Protein AF-A0A8J5NMY2-F1 (afdb_monomer_lite)

Organism: NCBI:txid485398

Sequence (258 aa):
MSSQKEQLSPEERQKRLQEEHYAKQVAARDVRLAKLRQQARQAAQRSYGIPSTTGLLAYPPLPSQANPQQQGEMSPQLYLHEGLDDAFKNGKVDVSRFLLQSGAPMTRATPAAVLRAPADKQVALFQVLIEHGWTVNTPESLLPEIFRSNNEPLFDWFLEQGADPNVAGPQNDLGQTLRLAASQGTVQVVQKLLNAGAKMASSGLYWAAGAYPEGSVPNIRRVEPSADFDKSRIPVMELLLENGGDVNHRLETRHMEC

pLDDT: mean 73.42, std 18.76, range [29.02, 96.38]

Foldseek 3Di:
DDPPPPPDDPVVVVVVVVVVVVVVVVVVVVVVVVVVVVVVVVVVVVPVPPPPCPDPDDFDDDDPDDDPPDPDDDDPLVVLQVQLLVCLLALVLVSNLVSLVVVNGDDPCNLVSNLNHDLVSSLSNVVSVVVSPDACQPPFHCLLVCVVSVSVVVNLVSLVSLRQCQTHHPVRDGNNNLLCCLQPNALVSNVSNVVSVRDQPLCSLCNLVLVDDPPLDPPDDRDDDDPVSCVGRVSSNVSSVVSPRDPPDDDDRPPPDD

Radius of gyration: 27.09 Å; chains: 1; bounding box: 52×49×101 Å

Structure (mmCIF, N/CA/C/O backbone):
data_AF-A0A8J5NMY2-F1
#
_entry.id   AF-A0A8J5NMY2-F1
#
loop_
_atom_site.group_PDB
_atom_site.id
_atom_site.type_symbol
_atom_site.label_atom_id
_atom_site.label_alt_id
_atom_site.label_comp_id
_atom_site.label_asym_id
_atom_site.label_entity_id
_atom_site.label_seq_id
_atom_site.pdbx_PDB_ins_code
_atom_site.Cartn_x
_atom_site.Cartn_y
_atom_site.Cartn_z
_atom_site.occupancy
_atom_site.B_iso_or_equiv
_atom_site.auth_seq_id
_atom_site.auth_comp_id
_atom_site.auth_asym_id
_atom_site.auth_atom_id
_atom_site.pdbx_PDB_model_num
ATOM 1 N N . MET A 1 1 ? -2.097 39.883 -73.784 1.00 38.78 1 MET A N 1
ATOM 2 C CA . MET A 1 1 ? -1.303 38.653 -74.011 1.00 38.78 1 MET A CA 1
ATOM 3 C C . MET A 1 1 ? -0.237 38.620 -72.928 1.00 38.78 1 MET A C 1
ATOM 5 O O . MET A 1 1 ? 0.344 39.659 -72.693 1.00 38.78 1 MET A O 1
ATOM 9 N N . SER A 1 2 ? 0.040 37.567 -72.180 1.00 42.47 2 SER A N 1
ATOM 10 C CA . SER A 1 2 ? -0.390 36.181 -72.236 1.00 42.47 2 SER A CA 1
ATOM 11 C C . SER A 1 2 ? -0.331 35.661 -70.800 1.00 42.47 2 SER A C 1
ATOM 13 O O . SER A 1 2 ? 0.641 35.906 -70.091 1.00 42.47 2 SER A O 1
ATOM 15 N N . SER A 1 3 ? -1.400 35.006 -70.361 1.00 47.25 3 SER A N 1
ATOM 16 C CA . SER A 1 3 ? -1.483 34.348 -69.063 1.00 47.25 3 SER A CA 1
ATOM 17 C C . SER A 1 3 ? -0.587 33.107 -69.123 1.00 47.25 3 SER A C 1
ATOM 19 O O . SER A 1 3 ? -0.995 32.074 -69.649 1.00 47.25 3 SER A O 1
ATOM 21 N N . GLN A 1 4 ? 0.660 33.220 -68.659 1.00 45.03 4 GLN A N 1
ATOM 22 C CA . GLN A 1 4 ? 1.527 32.063 -68.438 1.00 45.03 4 GLN A CA 1
ATOM 23 C C . GLN A 1 4 ? 1.014 31.322 -67.201 1.00 45.03 4 GLN A C 1
ATOM 25 O O . GLN A 1 4 ? 1.474 31.526 -66.084 1.00 45.03 4 GLN A O 1
ATOM 30 N N . LYS A 1 5 ? -0.004 30.481 -67.398 1.00 50.56 5 LYS A N 1
ATOM 31 C CA . LYS A 1 5 ? -0.300 29.401 -66.461 1.00 50.56 5 LYS A CA 1
ATOM 32 C C . LYS A 1 5 ? 0.879 28.436 -66.538 1.00 50.56 5 LYS A C 1
ATOM 34 O O . LYS A 1 5 ? 0.949 27.658 -67.488 1.00 50.56 5 LYS A O 1
ATOM 39 N N . GLU A 1 6 ? 1.799 28.515 -65.581 1.00 56.91 6 GLU A N 1
ATOM 40 C CA . GLU A 1 6 ? 2.756 27.444 -65.296 1.00 56.91 6 GLU A CA 1
ATOM 41 C C . GLU A 1 6 ? 1.968 26.137 -65.163 1.00 56.91 6 GLU A C 1
ATOM 43 O O . GLU A 1 6 ? 1.240 25.903 -64.195 1.00 56.91 6 GLU A O 1
ATOM 48 N N . GLN A 1 7 ? 2.023 25.312 -66.207 1.00 63.97 7 GLN A N 1
ATOM 49 C CA . GLN A 1 7 ? 1.416 23.994 -66.188 1.00 63.97 7 GLN A CA 1
ATOM 50 C C . GLN A 1 7 ? 2.335 23.097 -65.363 1.00 63.97 7 GLN A C 1
ATOM 52 O O . GLN A 1 7 ? 3.272 22.522 -65.904 1.00 63.97 7 GLN A O 1
ATOM 57 N N . LEU A 1 8 ? 2.057 22.989 -64.059 1.00 65.06 8 LEU A N 1
ATOM 58 C CA . LEU A 1 8 ? 2.708 22.017 -63.174 1.00 65.06 8 LEU A CA 1
ATOM 59 C C . LEU A 1 8 ? 2.739 20.630 -63.833 1.00 65.06 8 LEU A C 1
ATOM 61 O O . LEU A 1 8 ? 1.744 20.221 -64.457 1.00 65.06 8 LEU A O 1
ATOM 65 N N . SER A 1 9 ? 3.849 19.909 -63.673 1.00 77.75 9 SER A N 1
ATOM 66 C CA . SER A 1 9 ? 4.006 18.531 -64.152 1.00 77.75 9 SER A CA 1
ATOM 67 C C . SER A 1 9 ? 2.895 17.634 -63.577 1.00 77.75 9 SER A C 1
ATOM 69 O O . SER A 1 9 ? 2.431 17.886 -62.458 1.00 77.75 9 SER A O 1
ATOM 71 N N . PRO A 1 10 ? 2.428 16.590 -64.295 1.00 75.12 10 PRO A N 1
ATOM 72 C CA . PRO A 1 10 ? 1.449 15.641 -63.763 1.00 75.12 10 PRO A CA 1
ATOM 73 C C . PRO A 1 10 ? 1.817 15.102 -62.370 1.00 75.12 10 PRO A C 1
ATOM 75 O O . PRO A 1 10 ? 0.944 14.966 -61.515 1.00 75.12 10 PRO A O 1
ATOM 78 N N . GLU A 1 11 ? 3.109 14.885 -62.110 1.00 74.81 11 GLU A N 1
ATOM 79 C CA . GLU A 1 11 ? 3.622 14.411 -60.818 1.00 74.81 11 GLU A CA 1
ATOM 80 C C . GLU A 1 11 ? 3.528 15.472 -59.713 1.00 74.81 11 GLU A C 1
ATOM 82 O O . GLU A 1 11 ? 3.134 15.170 -58.588 1.00 74.81 11 GLU A O 1
ATOM 87 N N . GLU A 1 12 ? 3.810 16.737 -60.028 1.00 77.25 12 GLU A N 1
ATOM 88 C CA . GLU A 1 12 ? 3.707 17.843 -59.068 1.00 77.25 12 GLU A CA 1
ATOM 89 C C . GLU A 1 12 ? 2.251 18.147 -58.711 1.00 77.25 12 GLU A C 1
ATOM 91 O O . GLU A 1 12 ? 1.942 18.460 -57.559 1.00 77.25 12 GLU A O 1
ATOM 96 N N . ARG A 1 13 ? 1.331 18.001 -59.676 1.00 75.94 13 ARG A N 1
ATOM 97 C CA . ARG A 1 13 ? -0.112 18.074 -59.406 1.00 75.94 13 ARG A CA 1
ATOM 98 C C . ARG A 1 13 ? -0.549 16.944 -58.485 1.00 75.94 13 ARG A C 1
ATOM 100 O O . ARG A 1 13 ? -1.284 17.200 -57.537 1.00 75.94 13 ARG A O 1
ATOM 107 N N . GLN A 1 14 ? -0.074 15.724 -58.727 1.00 75.81 14 GLN A N 1
ATOM 108 C CA . GLN A 1 14 ? -0.395 14.568 -57.893 1.00 75.81 14 GLN A CA 1
ATOM 109 C C . GLN A 1 14 ? 0.132 14.740 -56.464 1.00 75.81 14 GLN A C 1
ATOM 111 O O . GLN A 1 14 ? -0.598 14.491 -55.505 1.00 75.81 14 GLN A O 1
ATOM 116 N N . LYS A 1 15 ? 1.365 15.236 -56.315 1.00 79.50 15 LYS A N 1
ATOM 117 C CA . LYS A 1 15 ? 1.968 15.530 -55.013 1.00 79.50 15 LYS A CA 1
ATOM 118 C C . LYS A 1 15 ? 1.185 16.603 -54.256 1.00 79.50 15 LYS A C 1
ATOM 120 O O . LYS A 1 15 ? 0.849 16.397 -53.095 1.00 79.50 15 LYS A O 1
ATOM 125 N N . ARG A 1 16 ? 0.804 17.699 -54.921 1.00 79.44 16 ARG A N 1
ATOM 126 C CA . ARG A 1 16 ? -0.031 18.745 -54.305 1.00 79.44 16 ARG A CA 1
ATOM 127 C C . ARG A 1 16 ? -1.412 18.238 -53.901 1.00 79.44 16 ARG A C 1
ATOM 129 O O . ARG A 1 16 ? -1.883 18.577 -52.823 1.00 79.44 16 ARG A O 1
ATOM 136 N N . LEU A 1 17 ? -2.043 17.391 -54.714 1.00 78.12 17 LEU A N 1
ATOM 137 C CA . LEU A 1 17 ? -3.323 16.769 -54.363 1.00 78.12 17 LEU A CA 1
ATOM 138 C C . LEU A 1 17 ? -3.195 15.846 -53.143 1.00 78.12 17 LEU A C 1
ATOM 140 O O . LEU A 1 17 ? -4.082 15.834 -52.291 1.00 78.12 17 LEU A O 1
ATOM 144 N N . GLN A 1 18 ? -2.090 15.105 -53.027 1.00 74.94 18 GLN A N 1
ATOM 145 C CA . GLN A 1 18 ? -1.800 14.282 -51.851 1.00 74.94 18 GLN A CA 1
ATOM 146 C C . GLN A 1 18 ? -1.535 15.131 -50.604 1.00 74.94 18 GLN A C 1
ATOM 148 O O . GLN A 1 18 ? -2.078 14.824 -49.545 1.00 74.94 18 GLN A O 1
ATOM 153 N N . GLU A 1 19 ? -0.763 16.212 -50.725 1.00 83.94 19 GLU A N 1
ATOM 154 C CA . GLU A 1 19 ? -0.493 17.152 -49.632 1.00 83.94 19 GLU A CA 1
ATOM 155 C C . GLU A 1 19 ? -1.771 17.866 -49.170 1.00 83.94 19 GLU A C 1
ATOM 157 O O . GLU A 1 19 ? -2.031 17.941 -47.971 1.00 83.94 19 GLU A O 1
ATOM 162 N N . GLU A 1 20 ? -2.627 18.314 -50.092 1.00 87.06 20 GLU A N 1
ATOM 163 C CA . GLU A 1 20 ? -3.928 18.902 -49.758 1.00 87.06 20 GLU A CA 1
ATOM 164 C C . GLU A 1 20 ? -4.870 17.888 -49.101 1.00 87.06 20 GLU A C 1
ATOM 166 O O . GLU A 1 20 ? -5.584 18.219 -48.151 1.00 87.06 20 GLU A O 1
ATOM 171 N N . HIS A 1 21 ? -4.888 16.645 -49.584 1.00 81.44 21 HIS A N 1
ATOM 172 C CA . HIS A 1 21 ? -5.685 15.580 -48.985 1.00 81.44 21 HIS A CA 1
ATOM 173 C C . HIS A 1 21 ? -5.192 15.246 -47.571 1.00 81.44 21 HIS A C 1
ATOM 175 O O . HIS A 1 21 ? -5.999 15.141 -46.646 1.00 81.44 21 HIS A O 1
ATOM 181 N N . TYR A 1 22 ? -3.875 15.164 -47.378 1.00 67.62 22 TYR A N 1
ATOM 182 C CA . TYR A 1 22 ? -3.257 14.969 -46.071 1.00 67.62 22 TYR A CA 1
ATOM 183 C C . TYR A 1 22 ? -3.562 16.136 -45.122 1.00 67.62 22 TYR A C 1
ATOM 185 O O . TYR A 1 22 ? -4.015 15.913 -44.000 1.00 67.62 22 TYR A O 1
ATOM 193 N N . ALA A 1 23 ? -3.438 17.383 -45.586 1.00 80.31 23 ALA A N 1
ATOM 194 C CA . ALA A 1 23 ? -3.771 18.572 -44.804 1.00 80.31 23 ALA A CA 1
ATOM 195 C C . ALA A 1 23 ? -5.250 18.595 -44.379 1.00 80.31 23 ALA A C 1
ATOM 197 O O . ALA A 1 23 ? -5.560 18.908 -43.229 1.00 80.31 23 ALA A O 1
ATOM 198 N N . LYS A 1 24 ? -6.172 18.188 -45.264 1.00 83.25 24 LYS A N 1
ATOM 199 C CA . LYS A 1 24 ? -7.601 18.047 -44.934 1.00 83.25 24 LYS A CA 1
ATOM 200 C C . LYS A 1 24 ? -7.851 16.961 -43.885 1.00 83.25 24 LYS A C 1
ATOM 202 O O . LYS A 1 24 ? -8.689 17.157 -43.006 1.00 83.25 24 LYS A O 1
ATOM 207 N N . GLN A 1 25 ? -7.126 15.842 -43.937 1.00 67.50 25 GLN A N 1
ATOM 208 C CA . GLN A 1 25 ? -7.234 14.783 -42.927 1.00 67.50 25 GLN A CA 1
ATOM 209 C C . GLN A 1 25 ? -6.703 15.222 -41.560 1.00 67.50 25 GLN A C 1
ATOM 211 O O . GLN A 1 25 ? -7.346 14.952 -40.544 1.00 67.50 25 GLN A O 1
ATOM 216 N N . VAL A 1 26 ? -5.571 15.930 -41.527 1.00 80.56 26 VAL A N 1
ATOM 217 C CA . VAL A 1 26 ? -5.003 16.485 -40.290 1.00 80.56 26 VAL A CA 1
ATOM 218 C C . VAL A 1 26 ? -5.956 17.516 -39.687 1.00 80.56 26 VAL A C 1
ATOM 220 O O . VAL A 1 26 ? -6.329 17.383 -38.525 1.00 80.56 26 VAL A O 1
ATOM 223 N N . ALA A 1 27 ? -6.475 18.447 -40.492 1.00 79.00 27 ALA A N 1
ATOM 224 C CA . ALA A 1 27 ? -7.460 19.424 -40.031 1.00 79.00 27 ALA A CA 1
ATOM 225 C C . ALA A 1 27 ? -8.734 18.753 -39.481 1.00 79.00 27 ALA A C 1
ATOM 227 O O . ALA A 1 27 ? -9.241 19.137 -38.426 1.00 79.00 27 ALA A O 1
ATOM 228 N N . ALA A 1 28 ? -9.236 17.702 -40.139 1.00 76.81 28 ALA A N 1
ATOM 229 C CA . ALA A 1 28 ? -10.389 16.942 -39.654 1.00 76.81 28 ALA A CA 1
ATOM 230 C C . ALA A 1 28 ? -10.102 16.208 -38.329 1.00 76.81 28 ALA A C 1
ATOM 232 O O . ALA A 1 28 ? -10.970 16.142 -37.450 1.00 76.81 28 ALA A O 1
ATOM 233 N N . ARG A 1 29 ? -8.886 15.673 -38.162 1.00 70.50 29 ARG A N 1
ATOM 234 C CA . ARG A 1 29 ? -8.426 15.041 -36.919 1.00 70.50 29 ARG A CA 1
ATOM 235 C C . ARG A 1 29 ? -8.311 16.061 -35.788 1.00 70.50 29 ARG A C 1
ATOM 237 O O . ARG A 1 29 ? -8.779 15.773 -34.689 1.00 70.50 29 ARG A O 1
ATOM 244 N N . ASP A 1 30 ? -7.763 17.240 -36.053 1.00 76.25 30 ASP A N 1
ATOM 245 C CA . ASP A 1 30 ? -7.583 18.291 -35.049 1.00 76.25 30 ASP A CA 1
ATOM 246 C C . ASP A 1 30 ? -8.922 18.863 -34.583 1.00 76.25 30 ASP A C 1
ATOM 248 O O . ASP A 1 30 ? -9.138 19.030 -33.382 1.00 76.25 30 ASP A O 1
ATOM 252 N N . VAL A 1 31 ? -9.880 19.043 -35.498 1.00 85.88 31 VAL A N 1
ATOM 253 C CA . VAL A 1 31 ? -11.263 19.407 -35.150 1.00 85.88 31 VAL A CA 1
ATOM 254 C C . VAL A 1 31 ? -11.914 18.325 -34.281 1.00 85.88 31 VAL A C 1
ATOM 256 O O . VAL A 1 31 ? -12.568 18.635 -33.281 1.00 85.88 31 VAL A O 1
ATOM 259 N N . ARG A 1 32 ? -11.714 17.040 -34.609 1.00 70.50 32 ARG A N 1
ATOM 260 C CA . ARG A 1 32 ? -12.229 15.922 -33.801 1.00 70.50 32 ARG A CA 1
ATOM 261 C C . ARG A 1 32 ? -11.585 15.887 -32.410 1.00 70.50 32 ARG A C 1
ATOM 263 O O . ARG A 1 32 ? -12.290 15.674 -31.426 1.00 70.50 32 ARG A O 1
ATOM 270 N N . LEU A 1 33 ? -10.281 16.140 -32.315 1.00 58.72 33 LEU A N 1
ATOM 271 C CA . LEU A 1 33 ? -9.542 16.183 -31.054 1.00 58.72 33 LEU A CA 1
ATOM 272 C C . LEU A 1 33 ? -9.957 17.383 -30.190 1.00 58.72 33 LEU A C 1
ATOM 274 O O . LEU A 1 33 ? -10.138 17.235 -28.983 1.00 58.72 33 LEU A O 1
ATOM 278 N N . ALA A 1 34 ? -10.175 18.551 -30.796 1.00 76.06 34 ALA A N 1
ATOM 279 C CA . ALA A 1 34 ? -10.699 19.730 -30.113 1.00 76.06 34 ALA A CA 1
ATOM 280 C C . ALA A 1 34 ? -12.104 19.470 -29.550 1.00 76.06 34 ALA A C 1
ATOM 282 O O . ALA A 1 34 ? -12.376 19.803 -28.396 1.00 76.06 34 ALA A O 1
ATOM 283 N N . LYS A 1 35 ? -12.965 18.786 -30.316 1.00 78.88 35 LYS A N 1
ATOM 284 C CA . LYS A 1 35 ? -14.299 18.373 -29.861 1.00 78.88 35 LYS A CA 1
ATOM 285 C C . LYS A 1 35 ? -14.229 17.382 -28.696 1.00 78.88 35 LYS A C 1
ATOM 287 O O . LYS A 1 35 ? -14.959 17.553 -27.726 1.00 78.88 35 LYS A O 1
ATOM 292 N N . LEU A 1 36 ? -13.325 16.401 -28.749 1.00 58.56 36 LEU A N 1
ATOM 293 C CA . LEU A 1 36 ? -13.086 15.461 -27.645 1.00 58.56 36 LEU A CA 1
ATOM 294 C C . LEU A 1 36 ? -12.565 16.171 -26.388 1.00 58.56 36 LEU A C 1
ATOM 296 O O . LEU A 1 36 ? -13.048 15.905 -25.293 1.00 58.56 36 LEU A O 1
ATOM 300 N N . ARG A 1 37 ? -11.643 17.131 -26.532 1.00 58.22 37 ARG A N 1
ATOM 301 C CA . ARG A 1 37 ? -11.151 17.960 -25.417 1.00 58.22 37 ARG A CA 1
ATOM 302 C C . ARG A 1 37 ? -12.256 18.823 -24.813 1.00 58.22 37 ARG A C 1
ATOM 304 O O . ARG A 1 37 ? -12.341 18.942 -23.595 1.00 58.22 37 ARG A O 1
ATOM 311 N N . GLN A 1 38 ? -13.122 19.399 -25.642 1.00 75.12 38 GLN A N 1
ATOM 312 C CA . GLN A 1 38 ? -14.277 20.162 -25.177 1.00 75.12 38 GLN A CA 1
ATOM 313 C C . GLN A 1 38 ? -15.287 19.264 -24.452 1.00 75.12 38 GLN A C 1
ATOM 315 O O . GLN A 1 38 ? -15.768 19.640 -23.388 1.00 75.12 38 GLN A O 1
ATOM 320 N N . GLN A 1 39 ? -15.559 18.065 -24.974 1.00 65.00 39 GLN A N 1
ATOM 321 C CA . GLN A 1 39 ? -16.403 17.069 -24.311 1.00 65.00 39 GLN A CA 1
ATOM 322 C C . GLN A 1 39 ? -15.801 16.609 -22.982 1.00 65.00 39 GLN A C 1
ATOM 324 O O . GLN A 1 39 ? -16.526 16.529 -21.999 1.00 65.00 39 GLN A O 1
ATOM 329 N N . ALA A 1 40 ? -14.486 16.388 -22.916 1.00 51.22 40 ALA A N 1
ATOM 330 C CA . ALA A 1 40 ? -13.788 16.052 -21.679 1.00 51.22 40 ALA A CA 1
ATOM 331 C C . ALA A 1 40 ? -13.861 17.194 -20.653 1.00 51.22 40 ALA A C 1
ATOM 333 O O . ALA A 1 40 ? -14.129 16.943 -19.483 1.00 51.22 40 ALA A O 1
ATOM 334 N N . ARG A 1 41 ? -13.721 18.458 -21.083 1.00 60.25 41 ARG A N 1
ATOM 335 C CA . ARG A 1 41 ? -13.914 19.634 -20.214 1.00 60.25 41 ARG A CA 1
ATOM 336 C C . ARG A 1 41 ? -15.356 19.766 -19.727 1.00 60.25 41 ARG A C 1
ATOM 338 O O . ARG A 1 41 ? -15.570 20.051 -18.557 1.00 60.25 41 ARG A O 1
ATOM 345 N N . GLN A 1 42 ? -16.341 19.522 -20.589 1.00 63.38 42 GLN A N 1
ATOM 346 C CA . GLN A 1 42 ? -17.758 19.525 -20.209 1.00 63.38 42 GLN A CA 1
ATOM 347 C C . GLN A 1 42 ? -18.108 18.352 -19.284 1.00 63.38 42 GLN A C 1
ATOM 349 O O . GLN A 1 42 ? -18.902 18.522 -18.365 1.00 63.38 42 GLN A O 1
ATOM 354 N N . ALA A 1 43 ? -17.502 17.179 -19.482 1.00 52.16 43 ALA A N 1
ATOM 355 C CA . ALA A 1 43 ? -17.635 16.028 -18.594 1.00 52.16 43 ALA A CA 1
ATOM 356 C C . ALA A 1 43 ? -16.975 16.295 -17.234 1.00 52.16 43 ALA A C 1
ATOM 358 O O . ALA A 1 43 ? -17.580 16.001 -16.209 1.00 52.16 43 ALA A O 1
ATOM 359 N N . ALA A 1 44 ? -15.804 16.939 -17.211 1.00 44.34 44 ALA A N 1
ATOM 360 C CA . ALA A 1 44 ? -15.160 17.395 -15.983 1.00 44.34 44 ALA A CA 1
ATOM 361 C C . ALA A 1 44 ? -16.021 18.441 -15.257 1.00 44.34 44 ALA A C 1
ATOM 363 O O . ALA A 1 44 ? -16.246 18.313 -14.063 1.00 44.34 44 ALA A O 1
ATOM 364 N N . GLN A 1 45 ? -16.600 19.415 -15.970 1.00 50.59 45 GLN A N 1
ATOM 365 C CA . GLN A 1 45 ? -17.528 20.404 -15.399 1.00 50.59 45 GLN A CA 1
ATOM 366 C C . GLN A 1 45 ? -18.834 19.780 -14.884 1.00 50.59 45 GLN A C 1
ATOM 368 O O . GLN A 1 45 ? -19.337 20.205 -13.850 1.00 50.59 45 GLN A O 1
ATOM 373 N N . ARG A 1 46 ? -19.359 18.738 -15.543 1.00 48.72 46 ARG A N 1
ATOM 374 C CA . ARG A 1 46 ? -20.477 17.927 -15.021 1.00 48.72 46 ARG A CA 1
ATOM 375 C C . ARG A 1 46 ? -20.067 17.073 -13.817 1.00 48.72 46 ARG A C 1
ATOM 377 O O . ARG A 1 46 ? -20.898 16.828 -12.953 1.00 48.72 46 ARG A O 1
ATOM 384 N N . SER A 1 47 ? -18.799 16.673 -13.740 1.00 39.34 47 SER A N 1
ATOM 385 C CA . SER A 1 47 ? -18.202 15.968 -12.599 1.00 39.34 47 SER A CA 1
ATOM 386 C C . SER A 1 47 ? -17.830 16.894 -11.429 1.00 39.34 47 SER A C 1
ATOM 388 O O . SER A 1 47 ? -17.541 16.391 -10.348 1.00 39.34 47 SER A O 1
ATOM 390 N N . TYR A 1 48 ? -17.861 18.222 -11.615 1.00 32.41 48 TYR A N 1
ATOM 391 C CA . TYR A 1 48 ? -17.777 19.227 -10.541 1.00 32.41 48 TYR A CA 1
ATOM 392 C C . TYR A 1 48 ? -19.140 19.544 -9.901 1.00 32.41 48 TYR A C 1
ATOM 394 O O . TYR A 1 48 ? -19.243 20.441 -9.068 1.00 32.41 48 TYR A O 1
ATOM 402 N N . GLY A 1 49 ? -20.184 18.778 -10.219 1.00 32.94 49 GLY A N 1
ATOM 403 C CA . GLY A 1 49 ? -21.213 18.484 -9.233 1.00 32.94 49 GLY A CA 1
ATOM 404 C C . GLY A 1 49 ? -20.688 17.342 -8.380 1.00 32.94 49 GLY A C 1
ATOM 405 O O . GLY A 1 49 ? -20.549 16.238 -8.895 1.00 32.94 49 GLY A O 1
ATOM 406 N N . ILE A 1 50 ? -20.363 17.615 -7.116 1.00 36.91 50 ILE A N 1
ATOM 407 C CA . ILE A 1 50 ? -20.087 16.597 -6.096 1.00 36.91 50 ILE A CA 1
ATOM 408 C C . ILE A 1 50 ? -21.097 15.458 -6.303 1.00 36.91 50 ILE A C 1
ATOM 410 O O . ILE A 1 50 ? -22.293 15.685 -6.085 1.00 36.91 50 ILE A O 1
ATOM 414 N N . PRO A 1 51 ? -20.687 14.250 -6.732 1.00 29.02 51 PRO A N 1
ATOM 415 C CA . PRO A 1 51 ? -21.534 13.100 -6.540 1.00 29.02 51 PRO A CA 1
ATOM 416 C C . PRO A 1 51 ? -21.552 12.939 -5.030 1.00 29.02 51 PRO A C 1
ATOM 418 O O . PRO A 1 51 ? -20.563 12.532 -4.424 1.00 29.02 51 PRO A O 1
ATOM 421 N N . SER A 1 52 ? -22.655 13.357 -4.415 1.00 34.94 52 SER A N 1
ATOM 422 C CA . SER A 1 52 ? -23.001 12.892 -3.090 1.00 34.94 52 SER A CA 1
ATOM 423 C C . SER A 1 52 ? -22.944 11.373 -3.175 1.00 34.94 52 SER A C 1
ATOM 425 O O . SER A 1 52 ? -23.821 10.748 -3.774 1.00 34.94 52 SER A O 1
ATOM 427 N N . THR A 1 53 ? -21.885 10.773 -2.636 1.00 34.59 53 THR A N 1
ATOM 428 C CA . THR A 1 53 ? -21.825 9.350 -2.321 1.00 34.59 53 THR A CA 1
ATOM 429 C C . THR A 1 53 ? -22.785 9.110 -1.159 1.00 34.59 53 THR A C 1
ATOM 431 O O . THR A 1 53 ? -22.417 8.796 -0.033 1.00 34.59 53 THR A O 1
ATOM 434 N N . THR A 1 54 ? -24.073 9.301 -1.448 1.00 41.25 54 THR A N 1
ATOM 435 C CA . THR A 1 54 ? -25.176 8.744 -0.683 1.00 41.25 54 THR A CA 1
ATOM 436 C C . THR A 1 54 ? -25.198 7.265 -1.038 1.00 41.25 54 THR A C 1
ATOM 438 O O . THR A 1 54 ? -25.823 6.849 -2.008 1.00 41.25 54 THR A O 1
ATOM 441 N N . GLY A 1 55 ? -24.409 6.486 -0.307 1.00 38.06 55 GLY A N 1
ATOM 442 C CA . GLY A 1 55 ? -24.283 5.053 -0.527 1.00 38.06 55 GLY A CA 1
ATOM 443 C C . GLY A 1 55 ? -23.073 4.486 0.196 1.00 38.06 55 GLY A C 1
ATOM 444 O O . GLY A 1 55 ? -22.080 4.187 -0.449 1.00 38.06 55 GLY A O 1
ATOM 445 N N . LEU A 1 56 ? -23.219 4.334 1.518 1.00 38.16 56 LEU A N 1
ATOM 446 C CA . LEU A 1 56 ? -22.323 3.661 2.472 1.00 38.16 56 LEU A CA 1
ATOM 447 C C . LEU A 1 56 ? -21.088 4.480 2.917 1.00 38.16 56 LEU A C 1
ATOM 449 O O . LEU A 1 56 ? -20.077 4.558 2.233 1.00 38.16 56 LEU A O 1
ATOM 453 N N . LEU A 1 57 ? -21.208 5.036 4.135 1.00 42.59 57 LEU A N 1
ATOM 454 C CA . LEU A 1 57 ? -20.197 5.730 4.958 1.00 42.59 57 LEU A CA 1
ATOM 455 C C . LEU A 1 57 ? -19.797 7.155 4.523 1.00 42.59 57 LEU A C 1
ATOM 457 O O . LEU A 1 57 ? -18.639 7.455 4.244 1.00 42.59 57 LEU A O 1
ATOM 461 N N . ALA A 1 58 ? -20.759 8.083 4.566 1.00 34.31 58 ALA A N 1
ATOM 462 C CA . ALA A 1 58 ? -20.458 9.512 4.651 1.00 34.31 58 ALA A CA 1
ATOM 463 C C . ALA A 1 58 ? -20.132 9.876 6.111 1.00 34.31 58 ALA A C 1
ATOM 465 O O . ALA A 1 58 ? -21.034 10.015 6.938 1.00 34.31 58 ALA A O 1
ATOM 466 N N . TYR A 1 59 ? -18.847 10.006 6.443 1.00 41.94 59 TYR A N 1
ATOM 467 C CA . TYR A 1 59 ? -18.437 10.548 7.738 1.00 41.94 59 TYR A CA 1
ATOM 468 C C . TYR A 1 59 ? -18.726 12.053 7.781 1.00 41.94 59 TYR A C 1
ATOM 470 O O . TYR A 1 59 ? -18.345 12.765 6.845 1.00 41.94 59 TYR A O 1
ATOM 478 N N . PRO A 1 60 ? -19.400 12.563 8.826 1.00 36.78 60 PRO A N 1
ATOM 479 C CA . PRO A 1 60 ? -19.669 13.987 8.930 1.00 36.78 60 PRO A CA 1
ATOM 480 C C . PRO A 1 60 ? -18.343 14.755 9.071 1.00 36.78 60 PRO A C 1
ATOM 482 O O . PRO A 1 60 ? -17.487 14.354 9.864 1.00 36.78 60 PRO A O 1
ATOM 485 N N . PRO A 1 61 ? -18.143 15.856 8.327 1.00 38.88 61 PRO A N 1
ATOM 486 C CA . PRO A 1 61 ? -17.009 16.737 8.562 1.00 38.88 61 PRO A CA 1
ATOM 487 C C . PRO A 1 61 ? -17.144 17.385 9.948 1.00 38.88 61 PRO A C 1
ATOM 489 O O . PRO A 1 61 ? -18.205 17.907 10.293 1.00 38.88 61 PRO A O 1
ATOM 492 N N . LEU A 1 62 ? -16.072 17.355 10.748 1.00 46.78 62 LEU A N 1
ATOM 493 C CA . LEU A 1 62 ? -16.004 18.109 12.003 1.00 46.78 62 LEU A CA 1
ATOM 494 C C . LEU A 1 62 ? -16.026 19.626 11.717 1.00 46.78 62 LEU A C 1
ATOM 496 O O . LEU A 1 62 ? -15.566 20.050 10.650 1.00 46.78 62 LEU A O 1
ATOM 500 N N . PRO A 1 63 ? -16.526 20.459 12.652 1.00 39.88 63 PRO A N 1
ATOM 501 C CA . PRO A 1 63 ? -16.541 21.907 12.487 1.00 39.88 63 PRO A CA 1
ATOM 502 C C . PRO A 1 63 ? -15.123 22.442 12.246 1.00 39.88 63 PRO A C 1
ATOM 504 O O . PRO A 1 63 ? -14.204 22.180 13.020 1.00 39.88 63 PRO A O 1
ATOM 507 N N . SER A 1 64 ? -14.957 23.182 11.147 1.00 38.84 64 SER A N 1
ATOM 508 C CA . SER A 1 64 ? -13.716 23.863 10.771 1.00 38.84 64 SER A CA 1
ATOM 509 C C . SER A 1 64 ? -13.181 24.703 11.930 1.00 38.84 64 SER A C 1
ATOM 511 O O . SER A 1 64 ? -13.934 25.505 12.473 1.00 38.84 64 SER A O 1
ATOM 513 N N . GLN A 1 65 ? -11.888 24.529 12.234 1.00 42.03 65 GLN A N 1
ATOM 514 C CA . GLN A 1 65 ? -10.994 25.372 13.047 1.00 42.03 65 GLN A CA 1
ATOM 515 C C . GLN A 1 65 ? -11.574 26.772 13.328 1.00 42.03 65 GLN A C 1
ATOM 517 O O . GLN A 1 65 ? -11.294 27.737 12.614 1.00 42.03 65 GLN A O 1
ATOM 522 N N . ALA A 1 66 ? -12.415 26.876 14.355 1.00 34.72 66 ALA A N 1
ATOM 523 C CA . ALA A 1 66 ? -13.021 28.124 14.776 1.00 34.72 66 ALA A CA 1
ATOM 524 C C . ALA A 1 66 ? -12.333 28.570 16.064 1.00 34.72 66 ALA A C 1
ATOM 526 O O . ALA A 1 66 ? -12.516 27.970 17.113 1.00 34.72 66 ALA A O 1
ATOM 527 N N . ASN A 1 67 ? -11.549 29.638 15.922 1.00 32.56 67 ASN A N 1
ATOM 528 C CA . ASN A 1 67 ? -11.241 30.661 16.919 1.00 32.56 67 ASN A CA 1
ATOM 529 C C . ASN A 1 67 ? -10.685 30.185 18.293 1.00 32.56 67 ASN A C 1
ATOM 531 O O . ASN A 1 67 ? -11.438 29.654 19.107 1.00 32.56 67 ASN A O 1
ATOM 535 N N . PRO A 1 68 ? -9.414 30.483 18.646 1.00 35.72 68 PRO A N 1
ATOM 536 C CA . PRO A 1 68 ? -8.775 30.070 19.911 1.00 35.72 68 PRO A CA 1
ATOM 537 C C . PRO A 1 68 ? -9.384 30.616 21.222 1.00 35.72 68 PRO A C 1
ATOM 539 O O . PRO A 1 68 ? -8.734 30.548 22.262 1.00 35.72 68 PRO A O 1
ATOM 542 N N . GLN A 1 69 ? -10.588 31.196 21.206 1.00 36.12 69 GLN A N 1
ATOM 543 C CA . GLN A 1 69 ? -11.193 31.884 22.353 1.00 36.12 69 GLN A CA 1
ATOM 544 C C . GLN A 1 69 ? -12.507 31.273 22.869 1.00 36.12 69 GLN A C 1
ATOM 546 O O . GLN A 1 69 ? -13.132 31.8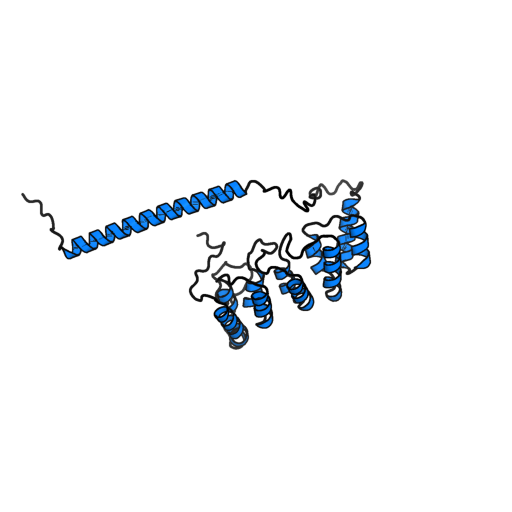58 23.748 1.00 36.12 69 GLN A O 1
ATOM 551 N N . GLN A 1 70 ? -12.920 30.092 22.399 1.00 42.28 70 GLN A N 1
ATOM 552 C CA . GLN A 1 70 ? -14.052 29.356 22.982 1.00 42.28 70 GLN A CA 1
ATOM 553 C C . GLN A 1 70 ? -13.584 28.032 23.599 1.00 42.28 70 GLN A C 1
ATOM 555 O O . GLN A 1 70 ? -13.823 26.948 23.078 1.00 42.28 70 GLN A O 1
ATOM 560 N N . GLN A 1 71 ? -12.892 28.127 24.738 1.00 40.94 71 GLN A N 1
ATOM 561 C CA . GLN A 1 71 ? -12.737 27.006 25.667 1.00 40.94 71 GLN A CA 1
ATOM 562 C C . GLN A 1 71 ? -14.051 26.840 26.437 1.00 40.94 71 GLN A C 1
ATOM 564 O O . GLN A 1 71 ? -14.266 27.473 27.467 1.00 40.94 71 GLN A O 1
ATOM 569 N N . GLY A 1 72 ? -14.957 26.027 25.909 1.00 45.66 72 GLY A N 1
ATOM 570 C CA . GLY A 1 72 ? -16.222 25.713 26.563 1.00 45.66 72 GLY A CA 1
ATOM 571 C C . GLY A 1 72 ? -16.937 24.612 25.801 1.00 45.66 72 GLY A C 1
ATOM 572 O O . GLY A 1 72 ? -17.629 24.899 24.837 1.00 45.66 72 GLY A O 1
ATOM 573 N N . GLU A 1 73 ? -16.718 23.372 26.242 1.00 44.88 73 GLU A N 1
ATOM 574 C CA . GLU A 1 73 ? -17.355 22.134 25.767 1.00 44.88 73 GLU A CA 1
ATOM 575 C C . GLU A 1 73 ? -16.975 21.697 24.341 1.00 44.88 73 GLU A C 1
ATOM 577 O O . GLU A 1 73 ? -17.686 21.887 23.357 1.00 44.88 73 GLU A O 1
ATOM 582 N N . MET A 1 74 ? -15.836 21.010 24.243 1.00 52.62 74 MET A N 1
ATOM 583 C CA . MET A 1 74 ? -15.550 20.137 23.107 1.00 52.62 74 MET A CA 1
ATOM 584 C C . MET A 1 74 ? -16.654 19.062 23.020 1.00 52.62 74 MET A C 1
ATOM 586 O O . MET A 1 74 ? -17.019 18.451 24.023 1.00 52.62 74 MET A O 1
ATOM 590 N N . SER A 1 75 ? -17.235 18.850 21.834 1.00 66.56 75 SER A N 1
ATOM 591 C CA . SER A 1 75 ? -18.311 17.855 21.675 1.00 66.56 75 SER A CA 1
ATOM 592 C C . SER A 1 75 ? -17.840 16.448 22.096 1.00 66.56 75 SER A C 1
ATOM 594 O O . SER A 1 75 ? -16.676 16.112 21.853 1.00 66.56 75 SER A O 1
ATOM 596 N N . PRO A 1 76 ? -18.705 15.589 22.678 1.00 71.88 76 PRO A N 1
ATOM 597 C CA . PRO A 1 76 ? -18.328 14.226 23.076 1.00 71.88 76 PRO A CA 1
ATOM 598 C C . PRO A 1 76 ? -17.663 13.414 21.953 1.00 71.88 76 PRO A C 1
ATOM 600 O O . PRO A 1 76 ? -16.766 12.612 22.199 1.00 71.88 76 PRO A O 1
ATOM 603 N N . GLN A 1 77 ? -18.058 13.660 20.702 1.00 72.56 77 GLN A N 1
ATOM 604 C CA . GLN A 1 77 ? -17.497 13.008 19.519 1.00 72.56 77 GLN A CA 1
ATOM 605 C C . GLN A 1 77 ? -16.060 13.458 19.226 1.00 72.56 77 GLN A C 1
ATOM 607 O O . GLN A 1 77 ? -15.251 12.648 18.777 1.00 72.56 77 GLN A O 1
ATOM 612 N N . LEU A 1 78 ? -15.731 14.725 19.494 1.00 75.81 78 LEU A N 1
ATOM 613 C CA . LEU A 1 78 ? -14.382 15.258 19.312 1.00 75.81 78 LEU A CA 1
ATOM 614 C C . LEU A 1 78 ? -13.423 14.713 20.385 1.00 75.81 78 LEU A C 1
ATOM 616 O O . LEU A 1 78 ? -12.320 14.305 20.037 1.00 75.81 78 LEU A O 1
ATOM 620 N N . TYR A 1 79 ? -13.875 14.560 21.637 1.00 80.75 79 TYR A N 1
ATOM 621 C CA . TYR A 1 79 ? -13.095 13.877 22.683 1.00 80.75 79 TYR A CA 1
ATOM 622 C C . TYR A 1 79 ? -12.782 12.420 22.328 1.00 80.75 79 TYR A C 1
ATOM 624 O O . TYR A 1 79 ? -11.655 11.958 22.504 1.00 80.75 79 TYR A O 1
ATOM 632 N N . LEU A 1 80 ? -13.774 11.686 21.814 1.00 82.88 80 LEU A N 1
ATOM 633 C CA . LEU A 1 80 ? -13.580 10.300 21.391 1.00 82.88 80 LEU A CA 1
ATOM 634 C C . LEU A 1 80 ? -12.634 10.193 20.187 1.00 82.88 80 LEU A C 1
ATOM 636 O O . LEU A 1 80 ? -11.823 9.272 20.141 1.00 82.88 80 LEU A O 1
ATOM 640 N N . HIS A 1 81 ? -12.706 11.135 19.242 1.00 84.25 81 HIS A N 1
ATOM 641 C CA . HIS A 1 81 ? -11.785 11.204 18.107 1.00 84.25 81 HIS A CA 1
ATOM 642 C C . HIS A 1 81 ? -10.341 11.467 18.551 1.00 84.25 81 HIS A C 1
ATOM 644 O O . HIS A 1 81 ? -9.435 10.746 18.144 1.00 84.25 81 HIS A O 1
ATOM 650 N N . GLU A 1 82 ? -10.116 12.471 19.404 1.00 84.50 82 GLU A N 1
ATOM 651 C CA . GLU A 1 82 ? -8.777 12.785 19.919 1.00 84.50 82 GLU A CA 1
ATOM 652 C C . GLU A 1 82 ? -8.195 11.622 20.730 1.00 84.50 82 GLU A C 1
ATOM 654 O O . GLU A 1 82 ? -7.050 11.223 20.512 1.00 84.50 82 GLU A O 1
ATOM 659 N N . GLY A 1 83 ? -9.007 11.012 21.599 1.00 88.56 83 GLY A N 1
ATOM 660 C CA . GLY A 1 83 ? -8.605 9.825 22.350 1.00 88.56 83 GLY A CA 1
ATOM 661 C C . GLY A 1 83 ? -8.249 8.645 21.442 1.00 88.56 83 GLY A C 1
ATOM 662 O O . GLY A 1 83 ? -7.306 7.908 21.734 1.00 88.56 83 GLY A O 1
ATOM 663 N N . LEU A 1 84 ? -8.966 8.475 20.327 1.00 90.19 84 LEU A N 1
ATOM 664 C CA . LEU A 1 84 ? -8.700 7.421 19.350 1.00 90.19 84 LEU A CA 1
ATOM 665 C C . LEU A 1 84 ? -7.388 7.676 18.599 1.00 90.19 84 LEU A C 1
ATOM 667 O O . LEU A 1 84 ? -6.568 6.767 18.471 1.00 90.19 84 LEU A O 1
ATOM 671 N N . ASP A 1 85 ? -7.149 8.913 18.163 1.00 87.69 85 ASP A N 1
ATOM 672 C CA . ASP A 1 85 ? -5.896 9.309 17.518 1.00 87.69 85 ASP A CA 1
ATOM 673 C C . ASP A 1 85 ? -4.686 9.073 18.430 1.00 87.69 85 ASP A C 1
ATOM 675 O O . ASP A 1 85 ? -3.643 8.586 17.979 1.00 87.69 85 ASP A O 1
ATOM 679 N N . ASP A 1 86 ? -4.811 9.387 19.717 1.00 88.44 86 ASP A N 1
ATOM 680 C CA . ASP A 1 86 ? -3.749 9.149 20.690 1.00 88.44 86 ASP A CA 1
ATOM 681 C C . ASP A 1 86 ? -3.571 7.662 21.007 1.00 88.44 86 ASP A C 1
ATOM 683 O O . ASP A 1 86 ? -2.432 7.194 21.121 1.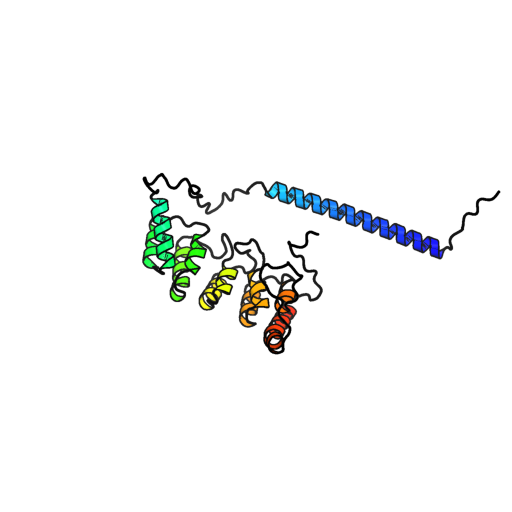00 88.44 86 ASP A O 1
ATOM 687 N N . ALA A 1 87 ? -4.656 6.888 21.078 1.00 93.12 87 ALA A N 1
ATOM 688 C CA . ALA A 1 87 ? -4.583 5.437 21.219 1.00 93.12 87 ALA A CA 1
ATOM 689 C C . ALA A 1 87 ? -3.842 4.795 20.032 1.00 93.12 87 ALA A C 1
ATOM 691 O O . ALA A 1 87 ? -2.965 3.951 20.253 1.00 93.12 87 ALA A O 1
ATOM 692 N N . PHE A 1 88 ? -4.105 5.249 18.801 1.00 92.88 88 PHE A N 1
ATOM 693 C CA . PHE A 1 88 ? -3.397 4.786 17.608 1.00 92.88 88 PHE A CA 1
ATOM 694 C C . PHE A 1 88 ? -1.913 5.131 17.640 1.00 92.88 88 PHE A C 1
ATOM 696 O O . PHE A 1 88 ? -1.090 4.223 17.537 1.00 92.88 88 PHE A O 1
ATOM 703 N N . LYS A 1 89 ? -1.544 6.403 17.854 1.00 89.69 89 LYS A N 1
ATOM 704 C CA . LYS A 1 89 ? -0.128 6.829 17.909 1.00 89.69 89 LYS A CA 1
ATOM 705 C C . LYS A 1 89 ? 0.683 6.022 18.928 1.00 89.69 89 LYS A C 1
ATOM 707 O O . LYS A 1 89 ? 1.848 5.727 18.692 1.00 89.69 89 LYS A O 1
ATOM 712 N N . ASN A 1 90 ? 0.061 5.644 20.045 1.00 90.50 90 ASN A N 1
ATOM 713 C CA . ASN A 1 90 ? 0.705 4.898 21.127 1.00 90.50 90 ASN A CA 1
ATOM 714 C C . ASN A 1 90 ? 0.559 3.368 21.017 1.00 90.50 90 ASN A C 1
ATOM 716 O O . ASN A 1 90 ? 0.947 2.651 21.944 1.00 90.50 90 ASN A O 1
ATOM 720 N N . GLY A 1 91 ? -0.017 2.847 19.929 1.00 92.31 91 GLY A N 1
ATOM 721 C CA . GLY A 1 91 ? -0.144 1.407 19.700 1.00 92.31 91 GLY A CA 1
ATOM 722 C C . GLY A 1 91 ? -1.113 0.684 20.644 1.00 92.31 91 GLY A C 1
ATOM 723 O O . GLY A 1 91 ? -0.954 -0.513 20.887 1.00 92.31 91 GLY A O 1
ATOM 724 N N . LYS A 1 92 ? -2.083 1.392 21.237 1.00 95.94 92 LYS A N 1
ATOM 725 C CA . LYS A 1 92 ? -3.006 0.850 22.247 1.00 95.94 92 LYS A CA 1
ATOM 726 C C . LYS A 1 92 ? -4.190 0.152 21.577 1.00 95.94 92 LYS A C 1
ATOM 728 O O . LYS A 1 92 ? -5.264 0.734 21.447 1.00 95.94 92 LYS A O 1
ATOM 733 N N . VAL A 1 93 ? -3.987 -1.098 21.159 1.00 95.88 93 VAL A N 1
ATOM 734 C CA . VAL A 1 93 ? -4.976 -1.891 20.402 1.00 95.88 93 VAL A CA 1
ATOM 735 C C . VAL A 1 93 ? -6.314 -2.007 21.138 1.00 95.88 93 VAL A C 1
ATOM 737 O O . VAL A 1 93 ? -7.344 -1.624 20.587 1.00 95.88 93 VAL A O 1
ATOM 740 N N . ASP A 1 94 ? -6.301 -2.438 22.401 1.00 95.00 94 ASP A N 1
ATOM 741 C CA . ASP A 1 94 ? -7.534 -2.652 23.175 1.00 95.00 94 ASP A CA 1
ATOM 742 C C . ASP A 1 94 ? -8.302 -1.347 23.428 1.00 95.00 94 ASP A C 1
ATOM 744 O O . ASP A 1 94 ? -9.528 -1.305 23.330 1.00 95.00 94 ASP A O 1
ATOM 748 N N . VAL A 1 95 ? -7.575 -0.256 23.693 1.00 95.00 95 VAL A N 1
ATOM 749 C CA . VAL A 1 95 ? -8.163 1.079 23.885 1.00 95.00 95 VAL A CA 1
ATOM 750 C C . VAL A 1 95 ? -8.776 1.583 22.580 1.00 95.00 95 VAL A C 1
ATOM 752 O O . VAL A 1 95 ? -9.891 2.094 22.588 1.00 95.00 95 VAL A O 1
ATOM 755 N N . SER A 1 96 ? -8.087 1.391 21.452 1.00 95.00 96 SER A N 1
ATOM 756 C CA . SER A 1 96 ? -8.590 1.783 20.129 1.00 95.00 96 SER A CA 1
ATOM 757 C C . SER A 1 96 ? -9.883 1.038 19.791 1.00 95.00 96 SER A C 1
ATOM 759 O O . SER A 1 96 ? -10.858 1.654 19.365 1.00 95.00 96 SER A O 1
ATOM 761 N N . ARG A 1 97 ? -9.927 -0.275 20.062 1.00 95.12 97 ARG A N 1
ATOM 762 C CA . ARG A 1 97 ? -11.131 -1.098 19.897 1.00 95.12 97 ARG A CA 1
ATOM 763 C C . ARG A 1 97 ? -12.277 -0.594 20.773 1.00 95.12 97 ARG A C 1
ATOM 765 O O . ARG A 1 97 ? -13.379 -0.391 20.274 1.00 95.12 97 ARG A O 1
ATOM 772 N N . PHE A 1 98 ? -12.022 -0.340 22.054 1.00 94.06 98 PHE A N 1
ATOM 773 C CA . PHE A 1 98 ? -13.039 0.183 22.969 1.00 94.06 98 PHE A CA 1
ATOM 774 C C . PHE A 1 98 ? -13.604 1.540 22.515 1.00 94.06 98 PHE A C 1
ATOM 776 O O . PHE A 1 98 ? -14.816 1.761 22.557 1.00 94.06 98 PHE A O 1
ATOM 783 N N . LEU A 1 99 ? -12.745 2.449 22.047 1.00 91.81 99 LEU A N 1
ATOM 784 C CA . LEU A 1 99 ? -13.160 3.770 21.572 1.00 91.81 99 LEU A CA 1
ATOM 785 C C . LEU A 1 99 ? -14.025 3.677 20.309 1.00 91.81 99 LEU A C 1
ATOM 787 O O . LEU A 1 99 ? -15.063 4.334 20.234 1.00 91.81 99 LEU A O 1
ATOM 791 N N . LEU A 1 100 ? -13.665 2.814 19.356 1.00 91.00 100 LEU A N 1
ATOM 792 C CA . LEU A 1 100 ? -14.481 2.566 18.163 1.00 91.00 100 LEU A CA 1
ATOM 793 C C . LEU A 1 100 ? -15.827 1.909 18.506 1.00 91.00 100 LEU A C 1
ATOM 795 O O . LEU A 1 100 ? -16.857 2.315 17.972 1.00 91.00 100 LEU A O 1
ATOM 799 N N . GLN A 1 101 ? -15.852 0.957 19.447 1.00 92.50 101 GLN A N 1
ATOM 800 C CA . GLN A 1 101 ? -17.096 0.378 19.981 1.00 92.50 101 GLN A CA 1
ATOM 801 C C . GLN A 1 101 ? -17.987 1.427 20.660 1.00 92.50 101 GLN A C 1
ATOM 803 O O . GLN A 1 101 ? -19.210 1.334 20.593 1.00 92.50 101 GLN A O 1
ATOM 808 N N . SER A 1 102 ? -17.376 2.443 21.269 1.00 88.44 102 SER A N 1
ATOM 809 C CA . SER A 1 102 ? -18.067 3.566 21.911 1.00 88.44 102 SER A CA 1
ATOM 810 C C . SER A 1 102 ? -18.549 4.635 20.919 1.00 88.44 102 SER A C 1
ATOM 812 O O . SER A 1 102 ? -19.104 5.651 21.335 1.00 88.44 102 SER A O 1
ATOM 814 N N . GLY A 1 103 ? -18.353 4.427 19.612 1.00 85.56 103 GLY A N 1
ATOM 815 C CA . GLY A 1 103 ? -18.804 5.344 18.567 1.00 85.56 103 GLY A CA 1
ATOM 816 C C . GLY A 1 103 ? -17.830 6.480 18.256 1.00 85.56 103 GLY A C 1
ATOM 817 O O . GLY A 1 103 ? -18.259 7.510 17.732 1.00 85.56 103 GLY A O 1
ATOM 818 N N . ALA A 1 104 ? -16.535 6.325 18.563 1.00 87.12 104 ALA A N 1
ATOM 819 C CA . ALA A 1 104 ? -15.518 7.260 18.090 1.00 87.12 104 ALA A CA 1
ATOM 820 C C . ALA A 1 104 ? -15.586 7.379 16.553 1.00 87.12 104 ALA A C 1
ATOM 822 O O . ALA A 1 104 ? -15.582 6.356 15.858 1.00 87.12 104 ALA A O 1
ATOM 823 N N . PRO A 1 105 ? -15.673 8.600 15.995 1.00 82.81 105 PRO A N 1
ATOM 824 C CA . PRO A 1 105 ? -15.827 8.768 14.559 1.00 82.81 105 PRO A CA 1
ATOM 825 C C . PRO A 1 105 ? -14.523 8.405 13.839 1.00 82.81 105 PRO A C 1
ATOM 827 O O . PRO A 1 105 ? -13.459 8.928 14.163 1.00 82.81 105 PRO A O 1
ATOM 830 N N . MET A 1 106 ? -14.609 7.547 12.822 1.00 83.56 106 MET A N 1
ATOM 831 C CA . MET A 1 106 ? -13.493 7.283 11.914 1.00 83.56 106 MET A CA 1
ATOM 832 C C . MET A 1 106 ? -13.486 8.344 10.814 1.00 83.56 106 MET A C 1
ATOM 834 O O . MET A 1 106 ? -14.417 8.429 10.027 1.00 83.56 106 MET A O 1
ATOM 838 N N . THR A 1 107 ? -12.459 9.183 10.750 1.00 82.50 107 THR A N 1
ATOM 839 C CA . THR A 1 107 ? -12.321 10.175 9.678 1.00 82.50 107 THR A CA 1
ATOM 840 C C . THR A 1 107 ? -11.481 9.615 8.534 1.00 82.50 107 THR A C 1
ATOM 842 O O . THR A 1 107 ? -10.828 8.579 8.659 1.00 82.50 107 THR A O 1
ATOM 845 N N . ARG A 1 108 ? -11.427 10.338 7.409 1.00 76.88 108 ARG A N 1
ATOM 846 C CA . ARG A 1 108 ? -10.515 10.011 6.300 1.00 76.88 108 ARG A CA 1
ATOM 847 C C . ARG A 1 108 ? -9.047 9.928 6.742 1.00 76.88 108 ARG A C 1
ATOM 849 O O . ARG A 1 108 ? -8.300 9.133 6.191 1.00 76.88 108 ARG A O 1
ATOM 856 N N . ALA A 1 109 ? -8.640 10.719 7.736 1.00 78.31 109 ALA A N 1
ATOM 857 C CA . ALA A 1 109 ? -7.260 10.749 8.217 1.00 78.31 109 ALA A CA 1
ATOM 858 C C . ALA A 1 109 ? -6.937 9.634 9.230 1.00 78.31 109 ALA A C 1
ATOM 860 O O . ALA A 1 109 ? -5.761 9.363 9.483 1.00 78.31 109 ALA A O 1
ATOM 861 N N . THR A 1 110 ? -7.954 8.981 9.800 1.00 83.25 110 THR A N 1
ATOM 862 C CA . THR A 1 110 ? -7.794 7.988 10.869 1.00 83.25 110 THR A CA 1
ATOM 863 C C . THR A 1 110 ? -6.943 6.777 10.448 1.00 83.25 110 THR A C 1
ATOM 865 O O . THR A 1 110 ? -6.010 6.446 11.178 1.00 83.25 110 THR A O 1
ATOM 868 N N . PRO A 1 111 ? -7.132 6.151 9.267 1.00 86.50 111 PRO A N 1
ATOM 869 C CA . PRO A 1 111 ? -6.278 5.036 8.841 1.00 86.50 111 PRO A CA 1
ATOM 870 C C . PRO A 1 111 ? -4.804 5.435 8.673 1.00 86.50 111 PRO A C 1
ATOM 872 O O . PRO A 1 111 ? -3.903 4.702 9.073 1.00 86.50 111 PRO A O 1
ATOM 875 N N . ALA A 1 112 ? -4.537 6.640 8.158 1.00 84.62 112 ALA A N 1
ATOM 876 C CA . ALA A 1 112 ? -3.175 7.161 8.041 1.00 84.62 112 ALA A CA 1
ATOM 877 C C . ALA A 1 112 ? -2.534 7.452 9.414 1.00 84.62 112 ALA A C 1
ATOM 879 O O . ALA A 1 112 ? -1.309 7.427 9.541 1.00 84.62 112 ALA A O 1
ATOM 880 N N . ALA A 1 113 ? -3.332 7.698 10.461 1.00 86.00 113 ALA A N 1
ATOM 881 C CA . ALA A 1 113 ? -2.825 7.871 11.821 1.00 86.00 113 ALA A CA 1
ATOM 882 C C . ALA A 1 113 ? -2.191 6.592 12.381 1.00 86.00 113 ALA A C 1
ATOM 884 O O . ALA A 1 113 ? -1.201 6.684 13.110 1.00 86.00 113 ALA A O 1
ATOM 885 N N . VAL A 1 114 ? -2.698 5.418 11.988 1.00 92.12 114 VAL A N 1
ATOM 886 C CA . VAL A 1 114 ? -2.143 4.112 12.379 1.00 92.12 114 VAL A CA 1
ATOM 887 C C . VAL A 1 114 ? -0.706 3.941 11.888 1.00 92.12 114 VAL A C 1
ATOM 889 O O . VAL A 1 114 ? 0.104 3.334 12.580 1.00 92.12 114 VAL A O 1
ATOM 892 N N . LEU A 1 115 ? -0.332 4.552 10.760 1.00 90.81 115 LEU A N 1
ATOM 893 C CA . LEU A 1 115 ? 1.040 4.491 10.239 1.00 90.81 115 LEU A CA 1
ATOM 894 C C . LEU A 1 115 ? 2.071 5.188 11.146 1.00 90.81 115 LEU A C 1
ATOM 896 O O . LEU A 1 115 ? 3.269 4.967 10.987 1.00 90.81 115 LEU A O 1
ATOM 900 N N . ARG A 1 116 ? 1.623 6.008 12.110 1.00 89.69 116 ARG A N 1
ATOM 901 C CA . ARG A 1 116 ? 2.475 6.620 13.148 1.00 89.69 116 ARG A CA 1
ATOM 902 C C . ARG A 1 116 ? 2.638 5.747 14.396 1.00 89.69 116 ARG A C 1
ATOM 904 O O . ARG A 1 116 ? 3.430 6.096 15.265 1.00 89.69 116 ARG A O 1
ATOM 911 N N . ALA A 1 117 ? 1.884 4.654 14.507 1.00 93.50 117 ALA A N 1
ATOM 912 C CA . ALA A 1 117 ? 1.979 3.712 15.616 1.00 93.50 117 ALA A CA 1
ATOM 913 C C . ALA A 1 117 ? 3.283 2.891 15.548 1.00 93.50 117 ALA A C 1
ATOM 915 O O . ALA A 1 117 ? 3.887 2.791 14.474 1.00 93.50 117 ALA A O 1
ATOM 916 N N . PRO A 1 118 ? 3.695 2.227 16.644 1.00 93.38 118 PRO A N 1
ATOM 917 C CA . PRO A 1 118 ? 4.776 1.242 16.612 1.00 93.38 118 PRO A CA 1
ATOM 918 C C . PRO A 1 118 ? 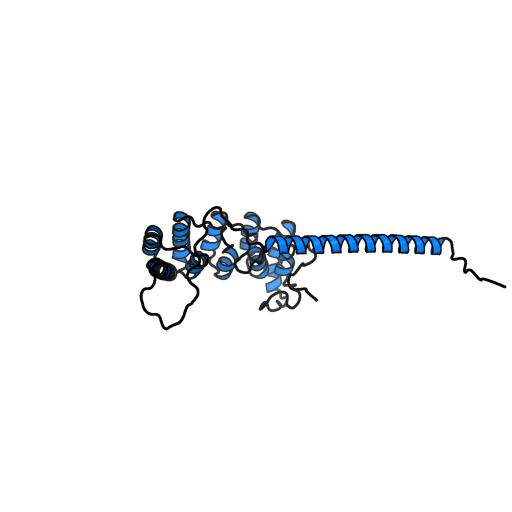4.531 0.161 15.549 1.00 93.38 118 PRO A C 1
ATOM 920 O O . PRO A 1 118 ? 3.426 -0.376 15.457 1.00 93.38 118 PRO A O 1
ATOM 923 N N . ALA A 1 119 ? 5.556 -0.157 14.750 1.00 92.44 119 ALA A N 1
ATOM 924 C CA . ALA A 1 119 ? 5.437 -1.019 13.568 1.00 92.44 119 ALA A CA 1
ATOM 925 C C . ALA A 1 119 ? 4.836 -2.406 13.868 1.00 92.44 119 ALA A C 1
ATOM 927 O O . ALA A 1 119 ? 4.033 -2.909 13.085 1.00 92.44 119 ALA A O 1
ATOM 928 N N . ASP A 1 120 ? 5.153 -2.985 15.029 1.00 92.94 120 ASP A N 1
ATOM 929 C CA . ASP A 1 120 ? 4.648 -4.283 15.491 1.00 92.94 120 ASP A CA 1
ATOM 930 C C . ASP A 1 120 ? 3.157 -4.264 15.875 1.00 92.94 120 ASP A C 1
ATOM 932 O O . ASP A 1 120 ? 2.536 -5.318 16.008 1.00 92.94 120 ASP A O 1
ATOM 936 N N . LYS A 1 121 ? 2.566 -3.076 16.057 1.00 96.00 121 LYS A N 1
ATOM 937 C CA . LYS A 1 121 ? 1.141 -2.895 16.373 1.00 96.00 121 LYS A CA 1
ATOM 938 C C . LYS A 1 121 ? 0.298 -2.507 15.167 1.00 96.00 121 LYS A C 1
ATOM 940 O O . LYS A 1 121 ? -0.916 -2.674 15.225 1.00 96.00 121 LYS A O 1
ATOM 945 N N . GLN A 1 122 ? 0.902 -2.015 14.084 1.00 95.38 122 GLN A N 1
ATOM 946 C CA . GLN A 1 122 ? 0.166 -1.456 12.943 1.00 95.38 122 GLN A CA 1
ATOM 947 C C . GLN A 1 122 ? -0.831 -2.458 12.347 1.00 95.38 122 GLN A C 1
ATOM 949 O O . GLN A 1 122 ? -1.995 -2.112 12.170 1.00 95.38 122 GLN A O 1
ATOM 954 N N . VAL A 1 123 ? -0.420 -3.714 12.130 1.00 96.06 123 VAL A N 1
ATOM 955 C CA . VAL A 1 123 ? -1.311 -4.767 11.605 1.00 96.06 123 VAL A CA 1
ATOM 956 C C . VAL A 1 123 ? -2.516 -4.994 12.523 1.00 96.06 123 VAL A C 1
ATOM 958 O O . VAL A 1 123 ? -3.652 -4.984 12.058 1.00 96.06 123 VAL A O 1
ATOM 961 N N . ALA A 1 124 ? -2.294 -5.128 13.834 1.00 96.38 124 ALA A N 1
ATOM 962 C CA . ALA A 1 124 ? -3.375 -5.330 14.802 1.00 96.38 124 ALA A CA 1
ATOM 963 C C . ALA A 1 124 ? -4.346 -4.136 14.850 1.00 96.38 124 ALA A C 1
ATOM 965 O O . ALA A 1 124 ? -5.553 -4.313 14.988 1.00 96.38 124 ALA A O 1
ATOM 966 N N . LEU A 1 125 ? -3.841 -2.911 14.699 1.00 96.00 125 LEU A N 1
ATOM 967 C CA . LEU A 1 125 ? -4.676 -1.710 14.654 1.00 96.00 125 LEU A CA 1
ATOM 968 C C . LEU A 1 125 ? -5.500 -1.625 13.365 1.00 96.00 125 LEU A C 1
ATOM 970 O O . LEU A 1 125 ? -6.672 -1.266 13.427 1.00 96.00 125 LEU A O 1
ATOM 974 N N . PHE A 1 126 ? -4.938 -1.993 12.210 1.00 95.56 126 PHE A N 1
ATOM 975 C CA . PHE A 1 126 ? -5.717 -2.076 10.973 1.00 95.56 126 PHE A CA 1
ATOM 976 C C . PHE A 1 126 ? -6.767 -3.187 11.021 1.00 95.56 126 PHE A C 1
ATOM 978 O O . PHE A 1 126 ? -7.866 -2.985 10.517 1.00 95.56 126 PHE A O 1
ATOM 985 N N . GLN A 1 127 ? -6.488 -4.317 11.676 1.00 95.62 127 GLN A N 1
ATOM 986 C CA . GLN A 1 127 ? -7.506 -5.341 11.934 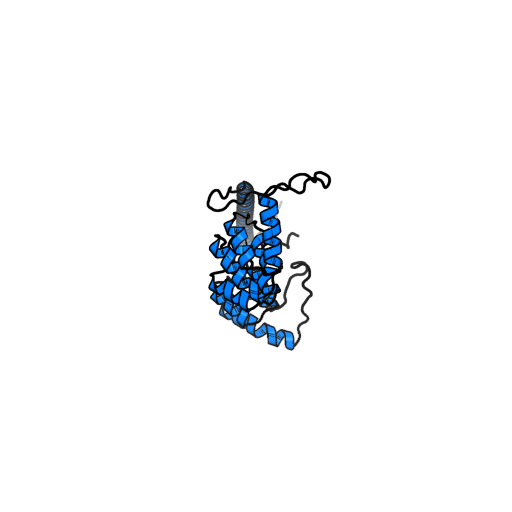1.00 95.62 127 GLN A CA 1
ATOM 987 C C . GLN A 1 127 ? -8.673 -4.774 12.748 1.00 95.62 127 GLN A C 1
ATOM 989 O O . GLN A 1 127 ? -9.824 -4.956 12.362 1.00 95.62 127 GLN A O 1
ATOM 994 N N . VAL A 1 128 ? -8.386 -4.007 13.805 1.00 95.38 128 VAL A N 1
ATOM 995 C CA . VAL A 1 128 ? -9.417 -3.294 14.574 1.00 95.38 128 VAL A CA 1
ATOM 996 C C . VAL A 1 128 ? -10.205 -2.320 13.686 1.00 95.38 128 VAL A C 1
ATOM 998 O O . VAL A 1 128 ? -11.426 -2.259 13.782 1.00 95.38 128 VAL A O 1
ATOM 1001 N N . LEU A 1 129 ? -9.557 -1.584 12.778 1.00 92.50 129 LEU A N 1
ATOM 1002 C CA . LEU A 1 129 ? -10.280 -0.725 11.833 1.00 92.50 129 LEU A CA 1
ATOM 1003 C C . LEU A 1 129 ? -11.217 -1.533 10.914 1.00 92.50 129 LEU A C 1
ATOM 1005 O O . LEU A 1 129 ? -12.365 -1.128 10.722 1.00 92.50 129 LEU A O 1
ATOM 1009 N N . ILE A 1 130 ? -10.764 -2.673 10.376 1.00 92.38 130 ILE A N 1
ATOM 1010 C CA . ILE A 1 130 ? -11.579 -3.561 9.523 1.00 92.38 130 ILE A CA 1
ATOM 1011 C C . ILE A 1 130 ? -12.795 -4.098 10.289 1.00 92.38 130 ILE A C 1
ATOM 1013 O O . ILE A 1 130 ? -13.908 -4.072 9.765 1.00 92.38 130 ILE A O 1
ATOM 1017 N N . GLU A 1 131 ? -12.613 -4.526 11.543 1.00 92.81 131 GLU A N 1
ATOM 1018 C CA . GLU A 1 131 ? -13.707 -4.970 12.428 1.00 92.81 131 GLU A CA 1
ATOM 1019 C C . GLU A 1 131 ? -14.798 -3.900 12.591 1.00 92.81 131 GLU A C 1
ATOM 1021 O O . GLU A 1 131 ? -15.971 -4.224 12.777 1.00 92.81 131 GLU A O 1
ATOM 1026 N N . HIS A 1 132 ? -14.419 -2.626 12.481 1.00 90.12 132 HIS A N 1
ATOM 1027 C CA . HIS A 1 132 ? -15.298 -1.466 12.588 1.00 90.12 132 HIS A CA 1
ATOM 1028 C C . HIS A 1 132 ? -15.691 -0.857 11.228 1.00 90.12 132 HIS A C 1
ATOM 1030 O O . HIS A 1 132 ? -16.132 0.292 11.158 1.00 90.12 132 HIS A O 1
ATOM 1036 N N . GLY A 1 133 ? -15.589 -1.634 10.144 1.00 86.88 133 GLY A N 1
ATOM 1037 C CA . GLY A 1 133 ? -16.134 -1.288 8.828 1.00 86.88 133 GLY A CA 1
ATOM 1038 C C . GLY A 1 133 ? -15.205 -0.470 7.931 1.00 86.88 133 GLY A C 1
ATOM 1039 O O . GLY A 1 133 ? -15.646 0.014 6.888 1.00 86.88 133 GLY A O 1
ATOM 1040 N N . TRP A 1 134 ? -13.933 -0.309 8.301 1.00 89.62 134 TRP A N 1
ATOM 1041 C CA . TRP A 1 134 ? -12.926 0.218 7.382 1.00 89.62 134 TRP A CA 1
ATOM 1042 C C . TRP A 1 134 ? -12.604 -0.806 6.288 1.00 89.62 134 TRP A C 1
ATOM 1044 O O . TRP A 1 134 ? -12.608 -2.012 6.531 1.00 89.62 134 TRP A O 1
ATOM 1054 N N . THR A 1 135 ? -12.270 -0.333 5.086 1.00 87.44 135 THR A N 1
ATOM 1055 C CA . THR A 1 135 ? -11.785 -1.200 4.006 1.00 87.44 135 THR A CA 1
ATOM 1056 C C . THR A 1 135 ? -10.472 -0.681 3.443 1.00 87.44 135 THR A C 1
ATOM 1058 O O . THR A 1 135 ? -10.248 0.527 3.367 1.00 87.44 135 THR A O 1
ATOM 1061 N N . VAL A 1 136 ? -9.626 -1.608 2.995 1.00 86.38 136 VAL A N 1
ATOM 1062 C CA . VAL A 1 136 ? -8.250 -1.341 2.551 1.00 86.38 136 VAL A CA 1
ATOM 1063 C C . VAL A 1 136 ? -8.165 -0.398 1.347 1.00 86.38 136 VAL A C 1
ATOM 1065 O O . VAL A 1 136 ? -7.169 0.302 1.179 1.00 86.38 136 VAL A O 1
ATOM 1068 N N . ASN A 1 137 ? -9.226 -0.331 0.539 1.00 82.19 137 ASN A N 1
ATOM 1069 C CA . ASN A 1 137 ? -9.271 0.461 -0.690 1.00 82.19 137 ASN A CA 1
ATOM 1070 C C . ASN A 1 137 ? -10.058 1.775 -0.558 1.00 82.19 137 ASN A C 1
ATOM 1072 O O . ASN A 1 137 ? -10.236 2.470 -1.558 1.00 82.19 137 ASN A O 1
ATOM 1076 N N . THR A 1 138 ? -10.557 2.127 0.634 1.00 71.81 138 THR A N 1
ATOM 1077 C CA . THR A 1 138 ? -11.420 3.308 0.808 1.00 71.81 138 THR A CA 1
ATOM 1078 C C . THR A 1 138 ? -10.988 4.191 1.982 1.00 71.81 138 THR A C 1
ATOM 1080 O O . THR A 1 138 ? -10.808 3.676 3.087 1.00 71.81 138 THR A O 1
ATOM 1083 N N . PRO A 1 139 ? -10.921 5.527 1.813 1.00 66.88 139 PRO A N 1
ATOM 1084 C CA . PRO A 1 139 ? -11.199 6.288 0.586 1.00 66.88 139 PRO A CA 1
ATOM 1085 C C . PRO A 1 139 ? -10.003 6.422 -0.378 1.00 66.88 139 PRO A C 1
ATOM 1087 O O . PRO A 1 139 ? -10.197 6.856 -1.509 1.00 66.88 139 PRO A O 1
ATOM 1090 N N . GLU A 1 140 ? -8.786 6.086 0.051 1.00 76.69 140 GLU A N 1
ATOM 1091 C CA . GLU A 1 140 ? -7.542 6.248 -0.715 1.00 76.69 140 GLU A CA 1
ATOM 1092 C C . GLU A 1 140 ? -6.560 5.108 -0.424 1.00 76.69 140 GLU A C 1
ATOM 1094 O O . GLU A 1 140 ? -6.637 4.475 0.629 1.00 76.69 140 GLU A O 1
ATOM 1099 N N . SER A 1 141 ? -5.641 4.839 -1.355 1.00 83.81 141 SER A N 1
ATOM 1100 C CA . SER A 1 141 ? -4.630 3.795 -1.166 1.00 83.81 141 SER A CA 1
ATOM 1101 C C . SER A 1 141 ? -3.584 4.240 -0.148 1.00 83.81 141 SER A C 1
ATOM 1103 O O . SER A 1 141 ? -2.971 5.289 -0.326 1.00 83.81 141 SER A O 1
ATOM 1105 N N . LEU A 1 142 ? -3.341 3.418 0.876 1.00 88.81 142 LEU A N 1
ATOM 1106 C CA . LEU A 1 142 ? -2.245 3.612 1.838 1.00 88.81 142 LEU A CA 1
ATOM 1107 C C . LEU A 1 142 ? -0.939 2.937 1.399 1.00 88.81 142 LEU A C 1
ATOM 1109 O O . LEU A 1 142 ? 0.096 3.106 2.045 1.00 88.81 142 LEU A O 1
ATOM 1113 N N . LEU A 1 143 ? -0.966 2.158 0.310 1.00 89.88 143 LEU A N 1
ATOM 1114 C CA . LEU A 1 143 ? 0.207 1.439 -0.187 1.00 89.88 143 LEU A CA 1
ATOM 1115 C C . LEU A 1 143 ? 1.422 2.353 -0.448 1.00 89.88 143 LEU A C 1
ATOM 1117 O O . LEU A 1 143 ? 2.531 1.932 -0.111 1.00 89.88 143 LEU A O 1
ATOM 1121 N N . PRO A 1 144 ? 1.284 3.585 -0.991 1.00 86.75 144 PRO A N 1
ATOM 1122 C CA . PRO A 1 144 ? 2.427 4.480 -1.158 1.00 86.75 144 PRO A CA 1
ATOM 1123 C C . PRO A 1 144 ? 3.070 4.888 0.173 1.00 86.75 144 PRO A C 1
ATOM 1125 O O . PRO A 1 144 ? 4.294 4.918 0.283 1.00 86.75 144 PRO A O 1
ATOM 1128 N N . GLU A 1 145 ? 2.275 5.221 1.193 1.00 86.94 145 GLU A N 1
ATOM 1129 C CA . GLU A 1 145 ? 2.771 5.600 2.520 1.00 86.94 145 GLU A CA 1
ATOM 1130 C C . GLU A 1 145 ? 3.426 4.417 3.239 1.00 86.94 145 GLU A C 1
ATOM 1132 O O . GLU A 1 145 ? 4.496 4.585 3.823 1.00 86.94 145 GLU A O 1
ATOM 1137 N N . ILE A 1 146 ? 2.831 3.225 3.146 1.00 90.56 146 ILE A N 1
ATOM 1138 C CA . ILE A 1 146 ? 3.378 1.991 3.730 1.00 90.56 146 ILE A CA 1
ATOM 1139 C C . ILE A 1 146 ? 4.698 1.609 3.053 1.00 90.56 146 ILE A C 1
ATOM 1141 O O . ILE A 1 146 ? 5.658 1.241 3.724 1.00 90.56 146 ILE A O 1
ATOM 1145 N N . PHE A 1 147 ? 4.788 1.752 1.729 1.00 88.88 147 PHE A N 1
ATOM 1146 C CA . PHE A 1 147 ? 6.042 1.525 1.016 1.00 88.88 147 PHE A CA 1
ATOM 1147 C C . PHE A 1 147 ? 7.147 2.479 1.505 1.00 88.88 147 PHE A C 1
ATOM 1149 O O . PHE A 1 147 ? 8.262 2.044 1.785 1.00 88.88 147 PHE A O 1
ATOM 1156 N N . ARG A 1 148 ? 6.838 3.773 1.690 1.00 86.12 148 ARG A N 1
ATOM 1157 C CA . ARG A 1 148 ? 7.805 4.769 2.198 1.00 86.12 148 ARG A CA 1
ATOM 1158 C C . ARG A 1 148 ? 8.229 4.526 3.648 1.00 86.12 148 ARG A C 1
ATOM 1160 O O . ARG A 1 148 ? 9.325 4.937 4.017 1.00 86.12 148 ARG A O 1
ATOM 1167 N N . SER A 1 149 ? 7.388 3.892 4.467 1.00 86.19 149 SER A N 1
ATOM 1168 C CA . SER A 1 149 ? 7.740 3.555 5.852 1.00 86.19 149 SER A CA 1
ATOM 1169 C C . SER A 1 149 ? 8.660 2.335 5.962 1.00 86.19 149 SER A C 1
ATOM 1171 O O . SER A 1 149 ? 9.151 2.054 7.054 1.00 86.19 149 SER A O 1
ATOM 1173 N N . ASN A 1 150 ? 8.922 1.637 4.847 1.00 87.00 150 ASN A N 1
ATOM 1174 C CA . ASN A 1 150 ? 9.750 0.432 4.783 1.00 87.00 150 ASN A CA 1
ATOM 1175 C C . ASN A 1 150 ? 9.271 -0.684 5.737 1.00 87.00 150 ASN A C 1
ATOM 1177 O O . ASN A 1 150 ? 10.070 -1.450 6.274 1.00 87.00 150 ASN A O 1
ATOM 1181 N N . ASN A 1 151 ? 7.957 -0.760 5.976 1.00 90.50 151 ASN A N 1
ATOM 1182 C CA . ASN A 1 151 ? 7.338 -1.797 6.798 1.00 90.50 151 ASN A CA 1
ATOM 1183 C C . ASN A 1 151 ? 6.849 -2.951 5.907 1.00 90.50 151 ASN A C 1
ATOM 1185 O O . ASN A 1 151 ? 5.666 -3.030 5.576 1.00 90.50 151 ASN A O 1
ATOM 1189 N N . GLU A 1 152 ? 7.769 -3.831 5.496 1.00 91.00 152 GLU A N 1
ATOM 1190 C CA . GLU A 1 152 ? 7.457 -4.976 4.622 1.00 91.00 152 GLU A CA 1
ATOM 1191 C C . GLU A 1 152 ? 6.334 -5.881 5.166 1.00 91.00 152 GLU A C 1
ATOM 1193 O O . GLU A 1 152 ? 5.425 -6.185 4.394 1.00 91.00 152 GLU A O 1
ATOM 1198 N N . PRO A 1 153 ? 6.299 -6.256 6.466 1.00 94.19 153 PRO A N 1
ATOM 1199 C 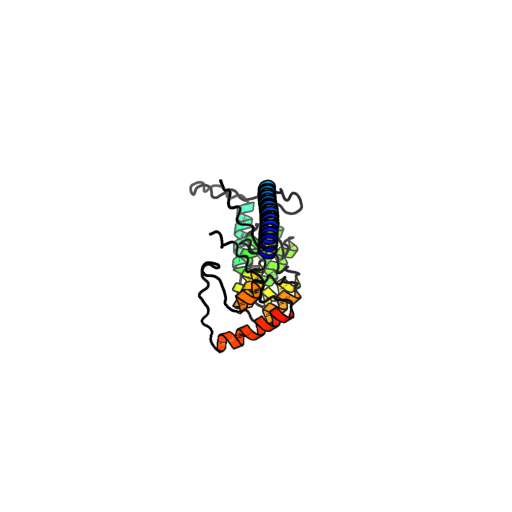CA . PRO A 1 153 ? 5.194 -7.053 7.003 1.00 94.19 153 PRO A CA 1
ATOM 1200 C C . PRO A 1 153 ? 3.824 -6.389 6.837 1.00 94.19 153 PRO A C 1
ATOM 1202 O O . PRO A 1 153 ? 2.846 -7.056 6.507 1.00 94.19 153 PRO A O 1
ATOM 1205 N N . LEU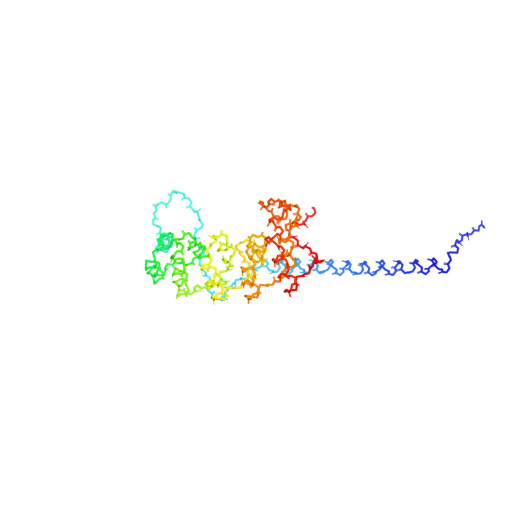 A 1 154 ? 3.743 -5.071 7.051 1.00 95.00 154 LEU A N 1
ATOM 1206 C CA . LEU A 1 154 ? 2.495 -4.341 6.846 1.00 95.00 154 LEU A CA 1
ATOM 1207 C C . LEU A 1 154 ? 2.130 -4.269 5.362 1.00 95.00 154 LEU A C 1
ATOM 1209 O O . LEU A 1 154 ? 0.961 -4.405 5.014 1.00 95.00 154 LEU A O 1
ATOM 1213 N N . PHE A 1 155 ? 3.119 -4.050 4.498 1.00 94.31 155 PHE A N 1
ATOM 1214 C CA . PHE A 1 155 ? 2.918 -3.998 3.055 1.00 94.31 155 PHE A CA 1
ATOM 1215 C C . PHE A 1 155 ? 2.346 -5.315 2.522 1.00 94.31 155 PHE A C 1
ATOM 1217 O O . PHE A 1 155 ? 1.346 -5.304 1.806 1.00 94.31 155 PHE A O 1
ATOM 1224 N N . ASP A 1 156 ? 2.936 -6.439 2.927 1.00 94.25 156 ASP A N 1
ATOM 1225 C CA . ASP A 1 156 ? 2.481 -7.774 2.545 1.00 94.25 156 ASP A CA 1
ATOM 1226 C C . ASP A 1 156 ? 1.069 -8.043 3.056 1.00 94.25 156 ASP A C 1
ATOM 1228 O O . ASP A 1 156 ? 0.203 -8.435 2.276 1.00 94.25 156 ASP A O 1
ATOM 1232 N N . TRP A 1 157 ? 0.800 -7.715 4.322 1.00 95.88 157 TRP A N 1
ATOM 1233 C CA . TRP A 1 157 ? -0.538 -7.844 4.888 1.00 95.88 157 TRP A CA 1
ATOM 1234 C C . TRP A 1 157 ? -1.577 -7.027 4.103 1.00 95.88 157 TRP A C 1
ATOM 1236 O O . TRP A 1 157 ? -2.657 -7.531 3.811 1.00 95.88 157 TRP A O 1
ATOM 1246 N N . PHE A 1 158 ? -1.262 -5.793 3.693 1.00 94.69 158 PHE A N 1
ATOM 1247 C CA . PHE A 1 158 ? -2.170 -4.979 2.874 1.00 94.69 158 PHE A CA 1
ATOM 1248 C C . PHE A 1 158 ? -2.492 -5.639 1.527 1.00 94.69 158 PHE A C 1
ATOM 1250 O O . PHE A 1 158 ? -3.656 -5.662 1.122 1.00 94.69 158 PHE A O 1
ATOM 1257 N N . LEU A 1 159 ? -1.488 -6.191 0.840 1.00 93.88 159 LEU A N 1
ATOM 1258 C CA . LEU A 1 159 ? -1.701 -6.907 -0.421 1.00 93.88 159 LEU A CA 1
ATOM 1259 C C . LEU A 1 159 ? -2.537 -8.180 -0.217 1.00 93.88 159 LEU A C 1
ATOM 1261 O O . LEU A 1 159 ? -3.441 -8.444 -1.008 1.00 93.88 159 LEU A O 1
ATOM 1265 N N . GLU A 1 160 ? -2.304 -8.926 0.866 1.00 94.12 160 GLU A N 1
ATOM 1266 C CA . GLU A 1 160 ? -3.109 -10.097 1.243 1.00 94.12 160 GLU A CA 1
ATOM 1267 C C . GLU A 1 160 ? -4.573 -9.737 1.536 1.00 94.12 160 GLU A C 1
ATOM 1269 O O . GLU A 1 160 ? -5.475 -10.505 1.205 1.00 94.12 160 GLU A O 1
ATOM 1274 N N . GLN A 1 161 ? -4.829 -8.553 2.103 1.00 93.50 161 GLN A N 1
ATOM 1275 C CA . GLN A 1 161 ? -6.183 -8.027 2.310 1.00 93.50 161 GLN A CA 1
ATOM 1276 C C . GLN A 1 161 ? -6.828 -7.453 1.029 1.00 93.50 161 GLN A C 1
ATOM 1278 O O . GLN A 1 161 ? -7.910 -6.867 1.091 1.00 93.50 161 GLN A O 1
ATOM 1283 N N . GLY A 1 162 ? -6.195 -7.606 -0.139 1.00 90.81 162 GLY A N 1
ATOM 1284 C CA . GLY A 1 162 ? -6.749 -7.169 -1.421 1.00 90.81 162 GLY A CA 1
ATOM 1285 C C . GLY A 1 162 ? -6.606 -5.670 -1.686 1.00 90.81 162 GLY A C 1
ATOM 1286 O O . GLY A 1 162 ? -7.455 -5.088 -2.370 1.00 90.81 162 GLY A O 1
ATOM 1287 N N . ALA A 1 163 ? -5.563 -5.027 -1.148 1.00 90.88 163 ALA A N 1
ATOM 1288 C CA . ALA A 1 163 ? -5.210 -3.666 -1.543 1.00 90.88 163 ALA A CA 1
ATOM 1289 C C . ALA A 1 163 ? -4.998 -3.590 -3.063 1.00 90.88 163 ALA A C 1
ATOM 1291 O O . ALA A 1 163 ? -4.139 -4.281 -3.609 1.00 90.88 163 ALA A O 1
ATOM 1292 N N . ASP A 1 164 ? -5.752 -2.725 -3.741 1.00 88.88 164 ASP A N 1
ATOM 1293 C CA . ASP A 1 164 ? -5.611 -2.486 -5.172 1.00 88.88 164 ASP A CA 1
ATOM 1294 C C . ASP A 1 164 ? -4.471 -1.475 -5.407 1.00 88.88 164 ASP A C 1
ATOM 1296 O O . ASP A 1 164 ? -4.599 -0.289 -5.068 1.00 88.88 164 ASP A O 1
ATOM 1300 N N . PRO A 1 165 ? -3.348 -1.899 -6.017 1.00 87.00 165 PRO A N 1
ATOM 1301 C CA . PRO A 1 165 ? -2.199 -1.032 -6.286 1.00 87.00 165 PRO A CA 1
ATOM 1302 C C . PRO A 1 165 ? -2.480 0.075 -7.317 1.00 87.00 165 PRO A C 1
ATOM 1304 O O . PRO A 1 165 ? -1.635 0.950 -7.528 1.00 87.00 165 PRO A O 1
ATOM 1307 N N . ASN A 1 166 ? -3.645 0.053 -7.970 1.00 83.31 166 ASN A N 1
ATOM 1308 C CA . ASN A 1 166 ? -4.067 1.055 -8.945 1.00 83.31 166 ASN A CA 1
ATOM 1309 C C . ASN A 1 166 ? -4.873 2.201 -8.329 1.00 83.31 166 ASN A C 1
ATOM 1311 O O . ASN A 1 166 ? -5.047 3.230 -8.990 1.00 83.31 166 ASN A O 1
ATOM 1315 N N . VAL A 1 167 ? -5.365 2.045 -7.096 1.00 79.50 167 VAL A N 1
ATOM 1316 C CA . VAL A 1 167 ? -6.093 3.103 -6.387 1.00 79.50 167 VAL A CA 1
ATOM 1317 C C . VAL A 1 167 ? -5.132 4.250 -6.089 1.00 79.50 167 VAL A C 1
ATOM 1319 O O . VAL A 1 167 ? -3.990 4.045 -5.675 1.00 79.50 167 VAL A O 1
ATOM 1322 N N . ALA A 1 168 ? -5.582 5.479 -6.334 1.00 71.19 168 ALA A N 1
ATOM 1323 C CA . ALA A 1 168 ? -4.765 6.649 -6.063 1.00 71.19 168 ALA A CA 1
ATOM 1324 C C . ALA A 1 168 ? -4.533 6.806 -4.554 1.00 71.19 168 ALA A C 1
ATOM 1326 O O . ALA A 1 168 ? -5.452 6.640 -3.748 1.00 71.19 168 ALA A O 1
ATOM 1327 N N . GLY A 1 169 ? -3.304 7.161 -4.186 1.00 67.81 169 GLY A N 1
ATOM 1328 C CA . GLY A 1 169 ? -3.005 7.610 -2.830 1.00 67.81 169 GLY A CA 1
ATOM 1329 C C . GLY A 1 169 ? -3.553 9.018 -2.550 1.00 67.81 169 GLY A C 1
ATOM 1330 O O . GLY A 1 169 ? -4.175 9.630 -3.427 1.00 67.81 169 GLY A O 1
ATOM 1331 N N . PRO A 1 170 ? -3.247 9.593 -1.375 1.00 62.38 170 PRO A N 1
ATOM 1332 C CA . PRO A 1 170 ? -3.784 10.884 -0.930 1.00 62.38 170 PRO A CA 1
ATOM 1333 C C . PRO A 1 170 ? -3.539 12.074 -1.863 1.00 62.38 170 PRO A C 1
ATOM 1335 O O . PRO A 1 170 ? -4.256 13.072 -1.826 1.00 62.38 170 PRO A O 1
ATOM 1338 N N . GLN A 1 171 ? -2.545 11.968 -2.746 1.00 63.31 171 GLN A N 1
ATOM 1339 C CA . GLN A 1 171 ? -2.201 12.993 -3.736 1.00 63.31 171 GLN A CA 1
ATOM 1340 C C . GLN A 1 171 ? -2.935 12.824 -5.083 1.00 63.31 171 GLN A C 1
ATOM 1342 O O . GLN A 1 171 ? -2.597 13.500 -6.053 1.00 63.31 171 GLN A O 1
ATOM 1347 N N . ASN A 1 172 ? -3.933 11.935 -5.176 1.00 61.78 172 ASN A N 1
ATOM 1348 C CA . ASN A 1 172 ? -4.675 11.617 -6.408 1.00 61.78 172 ASN A CA 1
ATOM 1349 C C . ASN A 1 172 ? -3.781 11.157 -7.583 1.00 61.78 172 ASN A C 1
ATOM 1351 O O . ASN A 1 172 ? -4.120 11.333 -8.762 1.00 61.78 172 ASN A O 1
ATOM 1355 N N . ASP A 1 173 ? -2.631 10.564 -7.266 1.00 66.44 173 ASP A N 1
ATOM 1356 C CA . ASP A 1 173 ? -1.665 10.046 -8.231 1.00 66.44 173 ASP A CA 1
ATOM 1357 C C . ASP A 1 173 ? -1.881 8.538 -8.429 1.00 66.44 173 ASP A C 1
ATOM 1359 O O . ASP A 1 173 ? -1.614 7.728 -7.540 1.00 66.44 173 ASP A O 1
ATOM 1363 N N . LEU A 1 174 ? -2.428 8.167 -9.589 1.00 60.69 174 LEU A N 1
ATOM 1364 C CA . LEU A 1 174 ? -2.733 6.776 -9.934 1.00 60.69 174 LEU A CA 1
ATOM 1365 C C . LEU A 1 174 ? -1.442 5.994 -10.207 1.00 60.69 174 LEU A C 1
ATOM 1367 O O . LEU A 1 174 ? -0.532 6.491 -10.877 1.00 60.69 174 LEU A O 1
ATOM 1371 N N . GLY A 1 175 ? -1.378 4.754 -9.716 1.00 66.50 175 GLY A N 1
ATOM 1372 C CA . GLY A 1 175 ? -0.212 3.882 -9.901 1.00 66.50 175 GLY A CA 1
ATOM 1373 C C . GLY A 1 175 ? 1.056 4.379 -9.193 1.00 66.50 175 GLY A C 1
ATOM 1374 O O . GLY A 1 175 ? 2.165 4.001 -9.575 1.00 66.50 175 GLY A O 1
ATOM 1375 N N . GLN A 1 176 ? 0.913 5.238 -8.175 1.00 76.38 176 GLN A N 1
ATOM 1376 C CA . GLN A 1 176 ? 2.038 5.801 -7.425 1.00 76.38 176 GLN A CA 1
ATOM 1377 C C . GLN A 1 176 ? 2.886 4.717 -6.736 1.00 76.38 176 GLN A C 1
ATOM 1379 O O . GLN A 1 176 ? 4.108 4.843 -6.691 1.00 76.38 176 GLN A O 1
ATOM 1384 N N . THR A 1 177 ? 2.282 3.637 -6.237 1.00 82.31 177 THR A N 1
ATOM 1385 C CA . THR A 1 177 ? 3.027 2.586 -5.525 1.00 82.31 177 THR A CA 1
ATOM 1386 C C . THR A 1 177 ? 3.987 1.835 -6.444 1.00 82.31 177 THR A C 1
ATOM 1388 O O . THR A 1 177 ? 5.172 1.747 -6.136 1.00 82.31 177 THR A O 1
ATOM 1391 N N . LEU A 1 178 ? 3.514 1.348 -7.602 1.00 86.06 178 LEU A N 1
ATOM 1392 C CA . LEU A 1 178 ? 4.365 0.638 -8.571 1.00 86.06 178 LEU A CA 1
ATOM 1393 C C . LEU A 1 178 ? 5.516 1.523 -9.054 1.00 86.06 178 LEU A C 1
ATOM 1395 O O . LEU A 1 178 ? 6.646 1.074 -9.196 1.00 86.06 178 LEU A O 1
ATOM 1399 N N . ARG A 1 179 ? 5.235 2.807 -9.250 1.00 80.69 179 ARG A N 1
ATOM 1400 C CA . ARG A 1 179 ? 6.208 3.823 -9.632 1.00 80.69 179 ARG A CA 1
ATOM 1401 C C . ARG A 1 179 ? 7.329 4.008 -8.599 1.00 80.69 179 ARG A C 1
ATOM 1403 O O . ARG A 1 179 ? 8.511 4.037 -8.949 1.00 80.69 179 ARG A O 1
ATOM 1410 N N . LEU A 1 180 ? 6.962 4.136 -7.325 1.00 80.25 180 LEU A N 1
ATOM 1411 C CA . LEU A 1 180 ? 7.922 4.233 -6.223 1.00 80.25 180 LEU A CA 1
ATOM 1412 C C . LEU A 1 180 ? 8.732 2.937 -6.096 1.00 80.25 180 LEU A C 1
ATOM 1414 O O . LEU A 1 180 ? 9.957 2.986 -6.020 1.00 80.25 180 LEU A O 1
ATOM 1418 N N . ALA A 1 181 ? 8.073 1.780 -6.181 1.00 86.44 181 ALA A N 1
ATOM 1419 C CA . ALA A 1 181 ? 8.736 0.482 -6.149 1.00 86.44 181 ALA A CA 1
ATOM 1420 C C . ALA A 1 181 ? 9.715 0.291 -7.321 1.00 86.44 181 ALA A C 1
ATOM 1422 O O . ALA A 1 181 ? 10.827 -0.181 -7.111 1.00 86.44 181 ALA A O 1
ATOM 1423 N N . ALA A 1 182 ? 9.358 0.722 -8.532 1.00 84.38 182 ALA A N 1
ATOM 1424 C CA . ALA A 1 182 ? 10.233 0.628 -9.698 1.00 84.38 182 ALA A CA 1
ATOM 1425 C C . ALA A 1 182 ? 11.510 1.472 -9.535 1.00 84.38 182 ALA A C 1
ATOM 1427 O O . ALA A 1 182 ? 12.612 1.020 -9.851 1.00 84.38 182 ALA A O 1
ATOM 1428 N N . SER A 1 183 ? 11.372 2.686 -8.996 1.00 79.06 183 SER A N 1
ATOM 1429 C CA . SER A 1 183 ? 12.488 3.629 -8.834 1.00 79.06 183 SER A CA 1
ATOM 1430 C C . SER A 1 183 ? 13.376 3.360 -7.620 1.00 79.06 183 SER A C 1
ATOM 1432 O O . SER A 1 183 ? 14.577 3.613 -7.678 1.00 79.06 183 SER A O 1
ATOM 1434 N N . GLN A 1 184 ? 12.802 2.871 -6.519 1.00 80.38 184 GLN A N 1
ATOM 1435 C CA . GLN A 1 184 ? 13.485 2.781 -5.222 1.00 80.38 184 GLN A CA 1
ATOM 1436 C C . GLN A 1 184 ? 13.437 1.376 -4.618 1.00 80.38 184 GLN A C 1
ATOM 1438 O O . GLN A 1 184 ? 14.361 0.981 -3.914 1.00 80.38 184 GLN A O 1
ATOM 1443 N N . GLY A 1 185 ? 12.395 0.603 -4.917 1.00 81.44 185 GLY A N 1
ATOM 1444 C CA . GLY A 1 185 ? 12.154 -0.718 -4.340 1.00 81.44 185 GLY A CA 1
ATOM 1445 C C . GLY A 1 185 ? 13.008 -1.830 -4.941 1.00 81.44 185 GLY A C 1
ATOM 1446 O O . GLY A 1 185 ? 13.848 -1.604 -5.816 1.00 81.44 185 GLY A O 1
ATOM 1447 N N . THR A 1 186 ? 12.775 -3.042 -4.446 1.00 87.69 186 THR A N 1
ATOM 1448 C CA . THR A 1 186 ? 13.414 -4.273 -4.915 1.00 87.69 186 THR A CA 1
ATOM 1449 C C . THR A 1 186 ? 12.565 -4.961 -5.985 1.00 87.69 186 THR A C 1
ATOM 1451 O O . THR A 1 186 ? 11.358 -4.725 -6.089 1.00 87.69 186 THR A O 1
ATOM 1454 N N . VAL A 1 187 ? 13.181 -5.867 -6.749 1.00 89.44 187 VAL A N 1
ATOM 1455 C CA . VAL A 1 187 ? 12.483 -6.717 -7.733 1.00 89.44 187 VAL A CA 1
ATOM 1456 C C . VAL A 1 187 ? 11.321 -7.466 -7.080 1.00 89.44 187 VAL A C 1
ATOM 1458 O O . VAL A 1 187 ? 10.242 -7.559 -7.655 1.00 89.44 187 VAL A O 1
ATOM 1461 N N . GLN A 1 188 ? 11.508 -7.942 -5.847 1.00 92.06 188 GLN A N 1
ATOM 1462 C CA . GLN A 1 188 ? 10.492 -8.683 -5.105 1.00 92.06 188 GLN A CA 1
ATOM 1463 C C . GLN A 1 188 ? 9.258 -7.824 -4.811 1.00 92.06 188 GLN A C 1
ATOM 1465 O O . GLN A 1 188 ? 8.137 -8.298 -4.982 1.00 92.06 188 GLN A O 1
ATOM 1470 N N . VAL A 1 189 ? 9.432 -6.560 -4.409 1.00 90.62 189 VAL A N 1
ATOM 1471 C CA . VAL A 1 189 ? 8.294 -5.658 -4.155 1.00 90.62 189 VAL A CA 1
ATOM 1472 C C . VAL A 1 189 ? 7.551 -5.334 -5.451 1.00 90.62 189 VAL A C 1
ATOM 1474 O O . VAL A 1 189 ? 6.320 -5.348 -5.474 1.00 90.62 189 VAL A O 1
ATOM 1477 N N . VAL A 1 190 ? 8.282 -5.095 -6.544 1.00 90.25 190 VAL A N 1
ATOM 1478 C CA . VAL A 1 190 ? 7.680 -4.868 -7.867 1.00 90.25 190 VAL A CA 1
ATOM 1479 C C . VAL A 1 190 ? 6.884 -6.098 -8.306 1.00 90.25 190 VAL A C 1
ATOM 1481 O O . VAL A 1 190 ? 5.728 -5.961 -8.697 1.00 90.25 190 VAL A O 1
ATOM 1484 N N . GLN A 1 191 ? 7.439 -7.300 -8.142 1.00 91.81 191 GLN A N 1
ATOM 1485 C CA . GLN A 1 191 ? 6.742 -8.550 -8.441 1.00 91.81 191 GLN A CA 1
ATOM 1486 C C . GLN A 1 191 ? 5.457 -8.709 -7.620 1.00 91.81 191 GLN A C 1
ATOM 1488 O O . GLN A 1 191 ? 4.422 -9.065 -8.180 1.00 91.81 191 GLN A O 1
ATOM 1493 N N . LYS A 1 192 ? 5.494 -8.429 -6.310 1.00 93.38 192 LYS A N 1
ATOM 1494 C CA . LYS A 1 192 ? 4.307 -8.493 -5.440 1.00 93.38 192 LYS A CA 1
ATOM 1495 C C . LYS A 1 192 ? 3.194 -7.569 -5.942 1.00 93.38 192 LYS A C 1
ATOM 1497 O O . LYS A 1 192 ? 2.043 -7.987 -6.017 1.00 93.38 192 LYS A O 1
ATOM 1502 N N . LEU A 1 193 ? 3.538 -6.346 -6.345 1.00 91.19 193 LEU A N 1
ATOM 1503 C CA . LEU A 1 193 ? 2.578 -5.388 -6.898 1.00 91.19 193 LEU A CA 1
ATOM 1504 C C . LEU A 1 193 ? 1.992 -5.850 -8.236 1.00 91.19 193 LEU A C 1
ATOM 1506 O O . LEU A 1 193 ? 0.784 -5.742 -8.436 1.00 91.19 193 LEU A O 1
ATOM 1510 N N . LEU A 1 194 ? 2.816 -6.388 -9.138 1.00 89.88 194 LEU A N 1
ATOM 1511 C CA . LEU A 1 194 ? 2.346 -6.937 -10.415 1.00 89.88 194 LEU A CA 1
ATOM 1512 C C . LEU A 1 194 ? 1.407 -8.131 -10.199 1.00 89.88 194 LEU A C 1
ATOM 1514 O O . LEU A 1 194 ? 0.339 -8.185 -10.806 1.00 89.88 194 LEU A O 1
ATOM 1518 N N . ASN A 1 195 ? 1.742 -9.024 -9.265 1.00 91.38 195 ASN A N 1
ATOM 1519 C CA . ASN A 1 195 ? 0.886 -10.148 -8.876 1.00 91.38 195 ASN A CA 1
ATOM 1520 C C . ASN A 1 195 ? -0.448 -9.680 -8.271 1.00 91.38 195 ASN A C 1
ATOM 1522 O O . ASN A 1 195 ? -1.474 -10.318 -8.491 1.00 91.38 195 ASN A O 1
ATOM 1526 N N . ALA A 1 196 ? -0.449 -8.549 -7.559 1.00 89.06 196 ALA A N 1
ATOM 1527 C CA . ALA A 1 196 ? -1.651 -7.885 -7.053 1.00 89.06 196 ALA A CA 1
ATOM 1528 C C . ALA A 1 196 ? -2.432 -7.105 -8.137 1.00 89.06 196 ALA A C 1
ATOM 1530 O O . ALA A 1 196 ? -3.392 -6.402 -7.827 1.00 89.06 196 ALA A O 1
ATOM 1531 N N . GLY A 1 197 ? -2.049 -7.212 -9.415 1.00 88.00 197 GLY A N 1
ATOM 1532 C CA . GLY A 1 197 ? -2.759 -6.591 -10.533 1.00 88.00 197 GLY A CA 1
ATOM 1533 C C . GLY A 1 197 ? -2.389 -5.128 -10.783 1.00 88.00 197 GLY A C 1
ATOM 1534 O O . GLY A 1 197 ? -3.181 -4.388 -11.378 1.00 88.00 197 GLY A O 1
ATOM 1535 N N . ALA A 1 198 ? -1.208 -4.680 -10.342 1.00 86.56 198 ALA A N 1
ATOM 1536 C CA . ALA A 1 198 ? -0.711 -3.350 -10.678 1.00 86.56 198 ALA A CA 1
ATOM 1537 C C . ALA A 1 198 ? -0.628 -3.186 -12.195 1.00 86.56 198 ALA A C 1
ATOM 1539 O O . ALA A 1 198 ? 0.074 -3.916 -12.894 1.00 86.56 198 ALA A O 1
ATOM 1540 N N . LYS A 1 199 ? -1.358 -2.199 -12.713 1.00 79.56 199 LYS A N 1
ATOM 1541 C CA . LYS A 1 199 ? -1.341 -1.871 -14.128 1.00 79.56 199 LYS A CA 1
ATOM 1542 C C . LYS A 1 199 ? -0.013 -1.225 -14.456 1.00 79.56 199 LYS A C 1
ATOM 1544 O O . LYS A 1 199 ? 0.403 -0.246 -13.832 1.00 79.56 199 LYS A O 1
ATOM 1549 N N . MET A 1 200 ? 0.590 -1.740 -15.514 1.00 69.31 200 MET A N 1
ATOM 1550 C CA . MET A 1 200 ? 1.743 -1.154 -16.169 1.00 69.31 200 MET A CA 1
ATOM 1551 C C . MET A 1 200 ? 1.329 0.163 -16.823 1.00 69.31 200 MET A C 1
ATOM 1553 O O . MET A 1 200 ? 1.053 0.242 -18.016 1.00 69.31 200 MET A O 1
ATOM 1557 N N . ALA A 1 201 ? 1.244 1.229 -16.030 1.00 58.56 201 ALA A N 1
ATOM 1558 C CA . ALA A 1 201 ? 1.274 2.569 -16.576 1.00 58.56 201 ALA A CA 1
ATOM 1559 C C . ALA A 1 201 ? 2.712 2.785 -17.030 1.00 58.56 201 ALA A C 1
ATOM 1561 O O . ALA A 1 201 ? 3.582 2.995 -16.189 1.00 58.56 201 ALA A O 1
ATOM 1562 N N . SER A 1 202 ? 2.925 2.704 -18.338 1.00 54.34 202 SER A N 1
ATOM 1563 C CA . SER A 1 202 ? 4.055 3.093 -19.194 1.00 54.34 202 SER A CA 1
ATOM 1564 C C . SER A 1 202 ? 5.180 3.919 -18.575 1.00 54.34 202 SER A C 1
ATOM 1566 O O . SER A 1 202 ? 6.346 3.742 -18.889 1.00 54.34 202 SER A O 1
ATOM 1568 N N . SER A 1 203 ? 4.827 4.794 -17.643 1.00 60.22 203 SER A N 1
ATOM 1569 C CA . SER A 1 203 ? 5.716 5.449 -16.704 1.00 60.22 203 SER A CA 1
ATOM 1570 C C . SER A 1 203 ? 6.679 4.496 -15.964 1.00 60.22 203 SER A C 1
ATOM 1572 O O . SER A 1 203 ? 7.841 4.848 -15.835 1.00 60.22 203 SER A O 1
ATOM 1574 N N . GLY A 1 204 ? 6.271 3.306 -15.495 1.00 63.94 204 GLY A N 1
ATOM 1575 C CA . GLY A 1 204 ? 7.048 2.458 -14.568 1.00 63.94 204 GLY A CA 1
ATOM 1576 C C . GLY A 1 204 ? 8.483 2.162 -15.015 1.00 63.94 204 GLY A C 1
ATOM 1577 O O . GLY A 1 204 ? 9.402 2.225 -14.201 1.00 63.94 204 GLY A O 1
ATOM 1578 N N . LEU A 1 205 ? 8.687 1.944 -16.317 1.00 71.69 205 LEU A N 1
ATOM 1579 C CA . LEU A 1 205 ? 10.013 1.736 -16.894 1.00 71.69 205 LEU A CA 1
ATOM 1580 C C . LEU A 1 205 ? 10.862 3.019 -16.892 1.00 71.69 205 LEU A C 1
ATOM 1582 O O . LEU A 1 205 ? 12.033 2.969 -16.524 1.00 71.69 205 LEU A O 1
ATOM 1586 N N . TYR A 1 206 ? 10.266 4.178 -17.201 1.00 71.94 206 TYR A N 1
ATOM 1587 C CA . TYR A 1 206 ? 10.922 5.483 -17.034 1.00 71.94 206 TYR A CA 1
ATOM 1588 C C . TYR A 1 206 ? 11.358 5.707 -15.581 1.00 71.94 206 TYR A C 1
ATOM 1590 O O . TYR A 1 206 ? 12.419 6.288 -15.346 1.00 71.94 206 TYR A O 1
ATOM 1598 N N . TRP A 1 207 ? 10.577 5.207 -14.613 1.00 71.25 207 TRP A N 1
ATOM 1599 C CA . TRP A 1 207 ? 10.924 5.287 -13.192 1.00 71.25 207 TRP A CA 1
ATOM 1600 C C . TRP A 1 207 ? 12.024 4.338 -12.755 1.00 71.25 207 TRP A C 1
ATOM 1602 O O . TRP A 1 207 ? 12.941 4.757 -12.049 1.00 71.25 207 TRP A O 1
ATOM 1612 N N . ALA A 1 208 ? 12.019 3.102 -13.234 1.00 71.44 208 ALA A N 1
ATOM 1613 C CA . ALA A 1 208 ? 13.153 2.213 -13.018 1.00 71.44 208 ALA A CA 1
ATOM 1614 C C . ALA A 1 208 ? 14.447 2.787 -13.625 1.00 71.44 208 ALA A C 1
ATOM 1616 O O . ALA A 1 208 ? 15.497 2.736 -12.990 1.00 71.44 208 ALA A O 1
ATOM 1617 N N . ALA A 1 209 ? 14.365 3.389 -14.817 1.00 72.19 209 ALA A N 1
ATOM 1618 C CA . ALA A 1 209 ? 15.507 3.947 -15.540 1.00 72.19 209 ALA A CA 1
ATOM 1619 C C . ALA A 1 209 ? 16.013 5.300 -15.013 1.00 72.19 209 ALA A C 1
ATOM 1621 O O . ALA A 1 209 ? 17.046 5.780 -15.472 1.00 72.19 209 ALA A O 1
ATOM 1622 N N . GLY A 1 210 ? 15.300 5.949 -14.084 1.00 67.69 210 GLY A N 1
ATOM 1623 C CA . GLY A 1 210 ? 15.646 7.302 -13.631 1.00 67.69 210 GLY A CA 1
ATOM 1624 C C . GLY A 1 210 ? 15.484 8.382 -14.714 1.00 67.69 210 GLY A C 1
ATOM 1625 O O . GLY A 1 210 ? 15.982 9.498 -14.559 1.00 67.69 210 GLY A O 1
ATOM 1626 N N . ALA A 1 211 ? 14.783 8.068 -15.807 1.00 64.25 211 ALA A N 1
ATOM 1627 C CA . ALA A 1 211 ? 14.623 8.905 -16.994 1.00 64.25 211 ALA A CA 1
ATOM 1628 C C . ALA A 1 211 ? 13.396 9.830 -16.873 1.00 64.25 211 ALA A C 1
ATOM 1630 O O . ALA A 1 211 ? 12.473 9.789 -17.689 1.00 64.25 211 ALA A O 1
ATOM 1631 N N . TYR A 1 212 ? 13.367 10.658 -15.826 1.00 64.19 212 TYR A N 1
ATOM 1632 C CA . TYR A 1 212 ? 12.287 11.624 -15.588 1.00 64.19 212 TYR A CA 1
ATOM 1633 C C . TYR A 1 212 ? 12.500 12.918 -16.378 1.00 64.19 212 TYR A C 1
ATOM 1635 O O . TYR A 1 212 ? 13.610 13.457 -16.342 1.00 64.19 212 TYR A O 1
ATOM 1643 N N . PRO A 1 213 ? 11.463 13.486 -17.027 1.00 53.97 213 PRO A N 1
ATOM 1644 C CA . PRO A 1 213 ? 11.534 14.854 -17.523 1.00 53.97 213 PRO A CA 1
ATOM 1645 C C . PRO A 1 213 ? 11.708 15.829 -16.356 1.00 53.97 213 PRO A C 1
ATOM 1647 O O . PRO A 1 213 ? 11.118 15.650 -15.285 1.00 53.97 213 PRO A O 1
ATOM 1650 N N . GLU A 1 214 ? 12.498 16.873 -16.572 1.00 50.34 214 GLU A N 1
ATOM 1651 C CA . GLU A 1 214 ? 12.752 17.918 -15.582 1.00 50.34 214 GLU A CA 1
ATOM 1652 C C . GLU A 1 214 ? 11.431 18.535 -15.083 1.00 50.34 214 GLU A C 1
ATOM 1654 O O . GLU A 1 214 ? 10.527 18.808 -15.868 1.00 50.34 214 GLU A O 1
ATOM 1659 N N . GLY A 1 215 ? 11.273 18.669 -13.761 1.00 53.69 215 GLY A N 1
ATOM 1660 C CA . GLY A 1 215 ? 10.048 19.206 -13.148 1.00 53.69 215 GLY A CA 1
ATOM 1661 C C . GLY A 1 215 ? 8.862 18.234 -13.035 1.00 53.69 215 GLY A C 1
ATOM 1662 O O . GLY A 1 215 ? 7.861 18.586 -12.418 1.00 53.69 215 GLY A O 1
ATOM 1663 N N . SER A 1 216 ? 8.963 16.998 -13.543 1.00 53.56 216 SER A N 1
ATOM 1664 C CA . SER A 1 216 ? 7.875 15.999 -13.443 1.00 53.56 216 SER A CA 1
ATOM 1665 C C . SER A 1 216 ? 7.589 15.541 -12.015 1.00 53.56 216 SER A C 1
ATOM 1667 O O . SER A 1 216 ? 6.511 15.018 -11.737 1.00 53.56 216 SER A O 1
ATOM 1669 N N . VAL A 1 217 ? 8.571 15.705 -11.127 1.00 51.97 217 VAL A N 1
ATOM 1670 C CA . VAL A 1 217 ? 8.508 15.302 -9.727 1.00 51.97 217 VAL A CA 1
ATOM 1671 C C . VAL A 1 217 ? 9.177 16.317 -8.824 1.00 51.97 217 VAL A C 1
ATOM 1673 O O . VAL A 1 217 ? 10.384 16.538 -8.953 1.00 51.97 217 VAL A O 1
ATOM 1676 N N . PRO A 1 218 ? 8.441 16.895 -7.861 1.00 46.16 218 PRO A N 1
ATOM 1677 C CA . PRO A 1 218 ? 9.065 17.639 -6.785 1.00 46.16 218 PRO A CA 1
ATOM 1678 C C . PRO A 1 218 ? 10.009 16.701 -6.017 1.00 46.16 218 PRO A C 1
ATOM 1680 O O . PRO A 1 218 ? 9.607 15.617 -5.598 1.00 46.16 218 PRO A O 1
ATOM 1683 N N . ASN A 1 219 ? 11.252 17.130 -5.798 1.00 48.50 219 ASN A N 1
ATOM 1684 C CA . ASN A 1 219 ? 12.215 16.509 -4.875 1.00 48.50 219 ASN A CA 1
ATOM 1685 C C . ASN A 1 219 ? 12.866 15.169 -5.283 1.00 48.50 219 ASN A C 1
ATOM 1687 O O . ASN A 1 219 ? 13.567 14.583 -4.458 1.00 48.50 219 ASN A O 1
ATOM 1691 N N . ILE A 1 220 ? 12.729 14.690 -6.525 1.00 51.53 220 ILE A N 1
ATOM 1692 C CA . ILE A 1 220 ? 13.548 13.566 -7.022 1.00 51.53 220 ILE A CA 1
ATOM 1693 C C . ILE A 1 220 ? 14.762 14.129 -7.765 1.00 51.53 220 ILE A C 1
ATOM 1695 O O . ILE A 1 220 ? 14.635 14.768 -8.808 1.00 51.53 220 ILE A O 1
ATOM 1699 N N . ARG A 1 221 ? 15.956 13.907 -7.205 1.00 52.19 221 ARG A N 1
ATOM 1700 C CA . ARG A 1 221 ? 17.229 14.223 -7.865 1.00 52.19 221 ARG A CA 1
ATOM 1701 C C . ARG A 1 221 ? 17.458 13.254 -9.026 1.00 52.19 221 ARG A C 1
ATOM 1703 O O . ARG A 1 221 ? 17.118 12.078 -8.913 1.00 52.19 221 ARG A O 1
ATOM 1710 N N . ARG A 1 222 ? 18.064 13.742 -10.117 1.00 55.53 222 ARG A N 1
ATOM 1711 C CA . ARG A 1 222 ? 18.608 12.883 -11.181 1.00 55.53 222 ARG A CA 1
ATOM 1712 C C . ARG A 1 222 ? 19.447 11.784 -10.536 1.00 55.53 222 ARG A C 1
ATOM 1714 O O . ARG A 1 222 ? 20.344 12.089 -9.751 1.00 55.53 222 ARG A O 1
ATOM 1721 N N . VAL A 1 223 ? 19.131 10.533 -10.850 1.00 62.47 223 VAL A N 1
ATOM 1722 C CA . VAL A 1 223 ? 19.997 9.425 -10.464 1.00 62.47 223 VAL A CA 1
ATOM 1723 C C . VAL A 1 223 ? 21.155 9.419 -11.445 1.00 62.47 223 VAL A C 1
ATOM 1725 O O . VAL A 1 223 ? 20.930 9.362 -12.653 1.00 62.47 223 VAL A O 1
ATOM 1728 N N . GLU A 1 224 ? 22.380 9.553 -10.945 1.00 63.78 224 GLU A N 1
ATOM 1729 C CA . GLU A 1 224 ? 23.550 9.396 -11.802 1.00 63.78 224 GLU A CA 1
ATOM 1730 C C . GLU A 1 224 ? 23.712 7.911 -12.143 1.00 63.78 224 GLU A C 1
ATOM 1732 O O . GLU A 1 224 ? 23.782 7.084 -11.223 1.00 63.78 224 GLU A O 1
ATOM 1737 N N . PRO A 1 225 ? 23.740 7.548 -13.440 1.00 67.50 225 PRO A N 1
ATOM 1738 C CA . PRO A 1 225 ? 23.987 6.175 -13.845 1.00 67.50 225 PRO A CA 1
ATOM 1739 C C . PRO A 1 225 ? 25.307 5.689 -13.245 1.00 67.50 225 PRO A C 1
ATOM 1741 O O . PRO A 1 225 ? 26.343 6.342 -13.360 1.00 67.50 225 PRO A O 1
ATOM 1744 N N . SER A 1 226 ? 25.260 4.542 -12.580 1.00 80.06 226 SER A N 1
ATOM 1745 C CA . SER A 1 226 ? 26.418 3.900 -11.967 1.00 80.06 226 SER A CA 1
ATOM 1746 C C . SER A 1 226 ? 26.267 2.390 -12.069 1.00 80.06 226 SER A C 1
ATOM 1748 O O . SER A 1 226 ? 25.154 1.881 -12.181 1.00 80.06 226 SER A O 1
ATOM 1750 N N . ALA A 1 227 ? 27.376 1.659 -11.966 1.00 80.94 227 ALA A N 1
ATOM 1751 C CA . ALA A 1 227 ? 27.340 0.199 -12.019 1.00 80.94 227 ALA A CA 1
ATOM 1752 C C . ALA A 1 227 ? 26.422 -0.408 -10.940 1.00 80.94 227 ALA A C 1
ATOM 1754 O O . ALA A 1 227 ? 25.797 -1.439 -11.174 1.00 80.94 227 ALA A O 1
ATOM 1755 N N . ASP A 1 228 ? 26.319 0.222 -9.766 1.00 80.06 228 ASP A N 1
ATOM 1756 C CA . ASP A 1 228 ? 25.442 -0.249 -8.690 1.00 80.06 228 ASP A CA 1
ATOM 1757 C C . ASP A 1 228 ? 23.973 0.117 -8.935 1.00 80.06 228 ASP A C 1
ATOM 1759 O O . ASP A 1 228 ? 23.083 -0.686 -8.641 1.00 80.06 228 ASP A O 1
ATOM 1763 N N . PHE A 1 229 ? 23.709 1.276 -9.551 1.00 79.31 229 PHE A N 1
ATOM 1764 C CA . PHE A 1 229 ? 22.375 1.609 -10.049 1.00 79.31 229 PHE A CA 1
ATOM 1765 C C . PHE A 1 229 ? 21.907 0.570 -11.070 1.00 79.31 229 PHE A C 1
ATOM 1767 O O . PHE A 1 229 ? 20.848 -0.027 -10.873 1.00 79.31 229 PHE A O 1
ATOM 1774 N N . ASP A 1 230 ? 22.726 0.283 -12.082 1.00 81.62 230 ASP A N 1
ATOM 1775 C CA . ASP A 1 230 ? 22.418 -0.671 -13.148 1.00 81.62 230 ASP A CA 1
ATOM 1776 C C . ASP A 1 230 ? 22.146 -2.068 -12.585 1.00 81.62 230 ASP A C 1
ATOM 1778 O O . ASP A 1 230 ? 21.099 -2.651 -12.863 1.00 81.62 230 ASP A O 1
ATOM 1782 N N . LYS A 1 231 ? 23.016 -2.574 -11.698 1.00 83.38 231 LYS A N 1
ATOM 1783 C CA . LYS A 1 231 ? 22.796 -3.860 -11.008 1.00 83.38 231 LYS A CA 1
ATOM 1784 C C . LYS A 1 231 ? 21.460 -3.911 -10.268 1.00 83.38 231 LYS A C 1
ATOM 1786 O O . LYS A 1 231 ? 20.831 -4.964 -10.229 1.00 83.38 231 LYS A O 1
ATOM 1791 N N . SER A 1 232 ? 21.038 -2.801 -9.660 1.00 81.06 232 SER A N 1
ATOM 1792 C CA . SER A 1 232 ? 19.786 -2.750 -8.898 1.00 81.06 232 SER A CA 1
ATOM 1793 C C . SER A 1 232 ? 18.542 -2.576 -9.774 1.00 81.06 232 SER A C 1
ATOM 1795 O O . SER A 1 232 ? 17.476 -3.076 -9.416 1.00 81.06 232 SER A O 1
ATOM 1797 N N . ARG A 1 233 ? 18.652 -1.867 -10.906 1.00 84.81 233 ARG A N 1
ATOM 1798 C CA . ARG A 1 233 ? 17.497 -1.462 -11.718 1.00 84.81 233 ARG A CA 1
ATOM 1799 C C . ARG A 1 233 ? 17.289 -2.302 -12.965 1.00 84.81 233 ARG A C 1
ATOM 1801 O O . ARG A 1 233 ? 16.134 -2.467 -13.338 1.00 84.81 233 ARG A O 1
ATOM 1808 N N . ILE A 1 234 ? 18.333 -2.865 -13.577 1.00 86.62 234 ILE A N 1
ATOM 1809 C CA . ILE A 1 234 ? 18.188 -3.726 -14.763 1.00 86.62 234 ILE A CA 1
ATOM 1810 C C . ILE A 1 234 ? 17.206 -4.878 -14.495 1.00 86.62 234 ILE A C 1
ATOM 1812 O O . ILE A 1 234 ? 16.251 -4.990 -15.258 1.00 86.62 234 ILE A O 1
ATOM 1816 N N . PRO A 1 235 ? 17.304 -5.638 -13.384 1.00 89.31 235 PRO A N 1
ATOM 1817 C CA . PRO A 1 235 ? 16.349 -6.716 -13.117 1.00 89.31 235 PRO A CA 1
ATOM 1818 C C . PRO A 1 235 ? 14.904 -6.225 -12.936 1.00 89.31 235 PRO A C 1
ATOM 1820 O O . PRO A 1 235 ? 13.949 -6.909 -13.290 1.00 89.31 235 PRO A O 1
ATOM 1823 N N . VAL A 1 236 ? 14.725 -5.015 -12.391 1.00 86.56 236 VAL A N 1
ATOM 1824 C CA . VAL A 1 236 ? 13.401 -4.386 -12.276 1.00 86.56 236 VAL A CA 1
ATOM 1825 C C . VAL A 1 236 ? 12.868 -4.014 -13.659 1.00 86.56 236 VAL A C 1
ATOM 1827 O O . VAL A 1 236 ? 11.698 -4.250 -13.943 1.00 86.56 236 VAL A O 1
ATOM 1830 N N . MET A 1 237 ? 13.708 -3.445 -14.526 1.00 86.69 237 MET A N 1
ATOM 1831 C CA . MET A 1 237 ? 13.335 -3.112 -15.902 1.00 86.69 237 MET A CA 1
ATOM 1832 C C . MET A 1 237 ? 12.976 -4.362 -16.706 1.00 86.69 237 MET A C 1
ATOM 1834 O O . MET A 1 237 ? 11.945 -4.363 -17.369 1.00 86.69 237 MET A O 1
ATOM 1838 N N . GLU A 1 238 ? 13.780 -5.421 -16.614 1.00 87.69 238 GLU A N 1
ATOM 1839 C CA . GLU A 1 238 ? 13.515 -6.718 -17.246 1.00 87.69 238 GLU A CA 1
ATOM 1840 C C . GLU A 1 238 ? 12.156 -7.265 -16.812 1.00 87.69 238 GLU A C 1
ATOM 1842 O O . GLU A 1 238 ? 11.307 -7.538 -17.660 1.00 87.69 238 GLU A O 1
ATOM 1847 N N . LEU A 1 239 ? 11.892 -7.296 -15.502 1.00 88.69 239 LEU A N 1
ATOM 1848 C CA . LEU A 1 239 ? 10.611 -7.756 -14.976 1.00 88.69 239 LEU A CA 1
ATOM 1849 C C . LEU A 1 239 ? 9.430 -6.928 -15.509 1.00 88.69 239 LEU A C 1
ATOM 1851 O O . LEU A 1 239 ? 8.374 -7.463 -15.853 1.00 88.69 239 LEU A O 1
ATOM 1855 N N . LEU A 1 240 ? 9.594 -5.607 -15.579 1.00 85.06 240 LEU A N 1
ATOM 1856 C CA . LEU A 1 240 ? 8.575 -4.706 -16.109 1.00 85.06 240 LEU A CA 1
ATOM 1857 C C . LEU A 1 240 ? 8.323 -4.951 -17.608 1.00 85.06 240 LEU A C 1
ATOM 1859 O O . LEU A 1 240 ? 7.171 -4.909 -18.035 1.00 85.06 240 LEU A O 1
ATOM 1863 N N . LEU A 1 241 ? 9.363 -5.232 -18.399 1.00 84.88 241 LEU A N 1
ATOM 1864 C CA . LEU A 1 241 ? 9.244 -5.568 -19.823 1.00 84.88 241 LEU A CA 1
ATOM 1865 C C . LEU A 1 241 ? 8.518 -6.901 -20.032 1.00 84.88 241 LEU A C 1
ATOM 1867 O O . LEU A 1 241 ? 7.600 -6.974 -20.850 1.00 84.88 241 LEU A O 1
ATOM 1871 N N . GLU A 1 242 ? 8.866 -7.928 -19.255 1.00 86.50 242 GLU A N 1
ATOM 1872 C CA . GLU A 1 242 ? 8.206 -9.242 -19.286 1.00 86.50 242 GLU A CA 1
ATOM 1873 C C . GLU A 1 242 ? 6.704 -9.148 -18.985 1.00 86.50 242 GLU A C 1
ATOM 1875 O O . GLU A 1 242 ? 5.903 -9.893 -19.547 1.00 86.50 242 GLU A O 1
ATOM 1880 N N . ASN A 1 243 ? 6.309 -8.185 -18.149 1.00 83.75 243 ASN A N 1
ATOM 1881 C CA . ASN A 1 243 ? 4.917 -7.936 -17.776 1.00 83.75 243 ASN A CA 1
ATOM 1882 C C . ASN A 1 243 ? 4.221 -6.887 -18.667 1.00 83.75 243 ASN A C 1
ATOM 1884 O O . ASN A 1 243 ? 3.193 -6.323 -18.286 1.00 83.75 243 ASN A O 1
ATOM 1888 N N . GLY A 1 244 ? 4.746 -6.635 -19.872 1.00 79.06 244 GLY A N 1
ATOM 1889 C CA . GLY A 1 244 ? 4.097 -5.801 -20.890 1.00 79.06 244 GLY A CA 1
ATOM 1890 C C . GLY A 1 244 ? 4.434 -4.311 -20.818 1.00 79.06 244 GLY A C 1
ATOM 1891 O O . GLY A 1 244 ? 3.683 -3.485 -21.338 1.00 79.06 244 GLY A O 1
ATOM 1892 N N . GLY A 1 245 ? 5.543 -3.945 -20.173 1.00 75.31 245 GLY A N 1
ATOM 1893 C CA . GLY A 1 245 ? 6.090 -2.594 -20.229 1.00 75.31 245 GLY A CA 1
ATOM 1894 C C . GLY A 1 245 ? 6.508 -2.218 -21.652 1.00 75.31 245 GLY A C 1
ATOM 1895 O O . GLY A 1 245 ? 7.280 -2.929 -22.288 1.00 75.31 245 GLY A O 1
ATOM 1896 N N . ASP A 1 246 ? 6.018 -1.084 -22.149 1.00 71.44 246 ASP A N 1
ATOM 1897 C CA . ASP A 1 246 ? 6.376 -0.560 -23.471 1.00 71.44 246 ASP A CA 1
ATOM 1898 C C . ASP A 1 246 ? 7.441 0.540 -23.348 1.00 71.44 246 ASP A C 1
ATOM 1900 O O . ASP A 1 246 ? 7.199 1.599 -22.764 1.00 71.44 246 ASP A O 1
ATOM 1904 N N . VAL A 1 247 ? 8.612 0.289 -23.939 1.00 68.69 247 VAL A N 1
ATOM 1905 C CA . VAL A 1 247 ? 9.758 1.214 -23.991 1.00 68.69 247 VAL A CA 1
ATOM 1906 C C . VAL A 1 247 ? 9.468 2.506 -24.761 1.00 68.69 247 VAL A C 1
ATOM 1908 O O . VAL A 1 247 ? 10.119 3.521 -24.521 1.00 68.69 247 VAL A O 1
ATOM 1911 N N . ASN A 1 248 ? 8.510 2.484 -25.694 1.00 65.56 248 ASN A N 1
ATOM 1912 C CA . ASN A 1 248 ? 8.217 3.593 -26.605 1.00 65.56 248 ASN A CA 1
ATOM 1913 C C . ASN A 1 248 ? 6.978 4.395 -26.199 1.00 65.56 248 ASN A C 1
ATOM 1915 O O . ASN A 1 248 ? 6.578 5.330 -26.902 1.00 65.56 248 ASN A O 1
ATOM 1919 N N . HIS A 1 249 ? 6.330 4.030 -25.098 1.00 63.50 249 HIS A N 1
ATOM 1920 C CA . HIS A 1 249 ? 5.064 4.636 -24.748 1.00 63.50 249 HIS A CA 1
ATOM 1921 C C . HIS A 1 249 ? 5.240 6.065 -24.234 1.00 63.50 249 HIS A C 1
ATOM 1923 O O . HIS A 1 249 ? 5.971 6.329 -23.285 1.00 63.50 249 HIS A O 1
ATOM 1929 N N . ARG A 1 250 ? 4.494 7.006 -24.819 1.00 57.28 250 ARG A N 1
ATOM 1930 C CA . ARG A 1 250 ? 4.607 8.431 -24.495 1.00 57.28 250 ARG A CA 1
ATOM 1931 C C . ARG A 1 250 ? 4.299 8.708 -23.020 1.00 57.28 250 ARG A C 1
ATOM 1933 O O . ARG A 1 250 ? 3.200 8.436 -22.549 1.00 57.28 250 ARG A O 1
ATOM 1940 N N . LEU A 1 251 ? 5.242 9.327 -22.315 1.00 55.91 251 LEU A N 1
ATOM 1941 C CA . LEU A 1 251 ? 5.031 9.795 -20.949 1.00 55.91 251 LEU A CA 1
ATOM 1942 C C . LEU A 1 251 ? 3.998 10.940 -20.933 1.00 55.91 251 LEU A C 1
ATOM 1944 O O . LEU A 1 251 ? 4.277 12.047 -21.392 1.00 55.91 251 LEU A O 1
ATOM 1948 N N . GLU A 1 252 ? 2.800 10.687 -20.408 1.00 54.31 252 GLU A N 1
ATOM 1949 C CA . GLU A 1 252 ? 1.785 11.721 -20.172 1.00 54.31 252 GLU A CA 1
ATOM 1950 C C . GLU A 1 252 ? 1.878 12.201 -18.717 1.00 54.31 252 GLU A C 1
ATOM 1952 O O . GLU A 1 252 ? 1.204 11.685 -17.826 1.00 54.31 252 GLU A O 1
ATOM 1957 N N . THR A 1 253 ? 2.758 13.165 -18.436 1.00 52.69 253 THR A N 1
ATOM 1958 C CA . THR A 1 253 ? 2.798 13.821 -17.121 1.00 52.69 253 THR A CA 1
ATOM 1959 C C . THR A 1 253 ? 1.749 14.926 -17.060 1.00 52.69 253 THR A C 1
ATOM 1961 O O . THR A 1 253 ? 1.616 15.739 -17.971 1.00 52.69 253 THR A O 1
ATOM 1964 N N . ARG A 1 254 ? 1.022 15.004 -15.938 1.00 46.56 254 ARG A N 1
ATOM 1965 C CA . ARG A 1 254 ? 0.043 16.076 -15.662 1.00 46.56 254 ARG A CA 1
ATOM 1966 C C . ARG A 1 254 ? 0.690 17.466 -15.516 1.00 46.56 254 ARG A C 1
ATOM 1968 O O . ARG A 1 254 ? -0.022 18.450 -15.384 1.00 46.56 254 ARG A O 1
ATOM 1975 N N . HIS A 1 255 ? 2.023 17.524 -15.519 1.00 47.50 255 HIS A N 1
ATOM 1976 C CA . HIS A 1 255 ? 2.839 18.721 -15.311 1.00 47.50 255 HIS A CA 1
ATOM 1977 C C . HIS A 1 255 ? 3.465 19.283 -16.597 1.00 47.50 255 HIS A C 1
ATOM 1979 O O . HIS A 1 255 ? 4.191 20.265 -16.521 1.00 47.50 255 HIS A O 1
ATOM 1985 N N . MET A 1 256 ? 3.178 18.709 -17.772 1.00 35.84 256 MET A N 1
ATOM 1986 C CA . MET A 1 256 ? 3.485 19.357 -19.053 1.00 35.84 256 MET A CA 1
ATOM 1987 C C . MET A 1 256 ? 2.273 20.156 -19.553 1.00 35.84 256 MET A C 1
ATOM 1989 O O . MET A 1 256 ? 1.649 19.802 -20.552 1.00 35.84 256 MET A O 1
ATOM 1993 N N . GLU A 1 257 ? 1.925 21.233 -18.847 1.00 30.39 257 GLU A N 1
ATOM 1994 C CA . GLU A 1 257 ? 1.309 22.392 -19.502 1.00 30.39 257 GLU A CA 1
ATOM 1995 C C . GLU A 1 257 ? 2.442 23.373 -19.836 1.00 30.39 257 GLU A C 1
ATOM 1997 O O . GLU A 1 257 ? 3.326 23.595 -19.011 1.00 30.39 257 GLU A O 1
ATOM 2002 N N . CYS A 1 258 ? 2.454 23.813 -21.095 1.00 31.83 258 CYS A N 1
ATOM 2003 C CA . CYS A 1 258 ? 3.509 24.578 -21.762 1.00 31.83 258 CYS A CA 1
ATOM 2004 C C . CYS A 1 258 ? 3.922 25.874 -21.059 1.00 31.83 258 CYS A C 1
ATOM 2006 O O . CYS A 1 258 ? 3.039 26.532 -20.464 1.00 31.83 258 CYS A O 1
#

Secondary structure (DSSP, 8-state):
---------HHHHHHHHHHHHHHHHHHHHHHHHHHHHHHHHHHHHHHTS-----SS--PPPPPP---TT--S---HHHHHHHHHHHHHHTT-HHHHHHHHHTT----TTHHHHHTTS-HHHHHHHHHHHHHTT--TTSSS--HHHHHHTT-HHHHHHHHHTT--TTS--TT--TTHHHHHHHHHS-HHHHHHHHHTT----THHHHHHTT-PPTTSSTT-PPPPP-HHHHHHHHHHHHHHHHTT--TT-----TT---